Protein AF-A0A8H8IK92-F1 (afdb_monomer_lite)

pLDDT: mean 85.91, std 13.25, range [35.0, 97.19]

Radius of gyration: 20.53 Å; chains: 1; bounding box: 44×49×80 Å

Sequence (272 aa):
MSGAQGHADQGGIDDSILVVATGARLCQYLGSSGLGFRALVDFAGQSKENIILVLGCRTPTNPTVSNTFNNIPRIKKLDIVSLDLVNLDSSRAFASHILQSYSKQISVLLLCGGSTLHKGAAQTYRPSPSTIEGILASTPWKPKEAYALSKLVQMHVFQITVDRFAKVTGTKKQPVVVGVCPGFVPQTGLIREYSWWIRFLMNYIMPMMPFTTSLETAGETIMRAMQDQNLTSGGYITPRGSDSLASECMGLTLRSEWRDWLVSKGVWVEEE

Structure (mmCIF, N/CA/C/O backbone):
data_AF-A0A8H8IK92-F1
#
_entry.id   AF-A0A8H8IK92-F1
#
loop_
_atom_site.group_PDB
_atom_site.id
_atom_site.type_symbol
_atom_site.label_atom_id
_atom_site.label_alt_id
_atom_site.label_comp_id
_atom_site.label_asym_id
_atom_site.label_entity_id
_atom_site.label_seq_id
_atom_site.pdbx_PDB_ins_code
_atom_site.Cartn_x
_atom_site.Cartn_y
_atom_site.Cartn_z
_atom_site.occupancy
_atom_site.B_iso_or_equiv
_atom_site.auth_seq_id
_atom_site.auth_comp_id
_atom_site.auth_asym_id
_atom_site.auth_atom_id
_atom_site.pdbx_PDB_model_num
ATOM 1 N N . MET A 1 1 ? -13.954 -2.170 58.340 1.00 44.84 1 MET A N 1
ATOM 2 C CA . MET A 1 1 ? -12.940 -2.081 57.268 1.00 44.84 1 MET A CA 1
ATOM 3 C C . MET A 1 1 ? -13.574 -2.610 55.991 1.00 44.84 1 MET A C 1
ATOM 5 O O . MET A 1 1 ? -13.614 -3.813 55.792 1.00 44.84 1 MET A O 1
ATOM 9 N N . SER A 1 2 ? -14.191 -1.721 55.211 1.00 41.16 2 SER A N 1
ATOM 10 C CA . SER A 1 2 ? -14.890 -2.054 53.964 1.00 41.16 2 SER A CA 1
ATOM 11 C C . SER A 1 2 ? -13.967 -1.700 52.805 1.00 41.16 2 SER A C 1
ATOM 13 O O . SER A 1 2 ? -13.726 -0.521 52.554 1.00 41.16 2 SER A O 1
ATOM 15 N N . GLY A 1 3 ? -13.393 -2.715 52.162 1.00 42.19 3 GLY A N 1
ATOM 16 C CA . GLY A 1 3 ? -12.543 -2.551 50.989 1.00 42.19 3 GLY A CA 1
ATOM 17 C C . GLY A 1 3 ? -13.401 -2.344 49.749 1.00 42.19 3 GLY A C 1
ATOM 18 O O . GLY A 1 3 ? -13.960 -3.297 49.218 1.00 42.19 3 GLY A O 1
ATOM 19 N N . ALA A 1 4 ? -13.508 -1.099 49.292 1.00 45.47 4 ALA A N 1
ATOM 20 C CA . ALA A 1 4 ? -14.045 -0.788 47.976 1.00 45.47 4 ALA A CA 1
ATOM 21 C C . ALA A 1 4 ? -12.988 -1.148 46.920 1.00 45.47 4 ALA A C 1
ATOM 23 O O . ALA A 1 4 ? -12.051 -0.389 46.677 1.00 45.47 4 ALA A O 1
ATOM 24 N N . GLN A 1 5 ? -13.114 -2.328 46.312 1.00 47.59 5 GLN A N 1
ATOM 25 C CA . GLN A 1 5 ? -12.427 -2.643 45.062 1.00 47.59 5 GLN A CA 1
ATOM 26 C C . GLN A 1 5 ? -13.112 -1.861 43.942 1.00 47.59 5 GLN A C 1
ATOM 28 O O . GLN A 1 5 ? -14.188 -2.225 43.472 1.00 47.59 5 GLN A O 1
ATOM 33 N N . GLY A 1 6 ? -12.493 -0.750 43.545 1.00 44.47 6 GLY A N 1
ATOM 34 C CA . GLY A 1 6 ? -12.849 -0.046 42.323 1.00 44.47 6 GLY A CA 1
ATOM 35 C C . GLY A 1 6 ? -12.563 -0.949 41.130 1.00 44.47 6 GLY A C 1
ATOM 36 O O . GLY A 1 6 ? -11.404 -1.224 40.820 1.00 44.47 6 GLY A O 1
ATOM 37 N N . HIS A 1 7 ? -13.621 -1.420 40.474 1.00 44.53 7 HIS A N 1
ATOM 38 C CA . HIS A 1 7 ? -13.525 -1.970 39.131 1.00 44.53 7 HIS A CA 1
ATOM 39 C C . HIS A 1 7 ? -12.984 -0.867 38.219 1.00 44.53 7 HIS A C 1
ATOM 41 O O . HIS A 1 7 ? -13.676 0.108 37.932 1.00 44.53 7 HIS A O 1
ATOM 47 N N . ALA A 1 8 ? -11.719 -0.999 37.818 1.00 48.69 8 ALA A N 1
ATOM 48 C CA . ALA A 1 8 ? -11.141 -0.170 36.779 1.00 48.69 8 ALA A CA 1
ATOM 49 C C . ALA A 1 8 ? -11.957 -0.374 35.498 1.00 48.69 8 ALA A C 1
ATOM 51 O O . ALA A 1 8 ? -12.147 -1.502 35.042 1.00 48.69 8 ALA A O 1
ATOM 52 N N . ASP A 1 9 ? -12.459 0.736 34.978 1.00 45.34 9 ASP A N 1
ATOM 53 C CA . ASP A 1 9 ? -13.268 0.857 33.777 1.00 45.34 9 ASP A CA 1
ATOM 54 C C . ASP A 1 9 ? -12.532 0.255 32.562 1.00 45.34 9 ASP A C 1
ATOM 56 O O . ASP A 1 9 ? -11.690 0.892 31.929 1.00 45.34 9 ASP A O 1
ATOM 60 N N . GLN A 1 10 ? -12.803 -1.020 32.263 1.00 52.25 10 GLN A N 1
ATOM 61 C CA . GLN A 1 10 ? -12.324 -1.700 31.052 1.00 52.25 10 GLN A CA 1
ATOM 62 C C . GLN A 1 10 ? -13.117 -1.277 29.799 1.00 52.25 10 GLN A C 1
ATOM 64 O O . GLN A 1 10 ? -12.782 -1.704 28.695 1.00 52.25 10 GLN A O 1
ATOM 69 N N . GLY A 1 11 ? -14.108 -0.382 29.930 1.00 49.44 11 GLY A N 1
ATOM 70 C CA . GLY A 1 11 ? -14.996 0.056 28.848 1.00 49.44 11 GLY A CA 1
ATOM 71 C C . GLY A 1 11 ? -14.340 0.889 27.739 1.00 49.44 11 GLY A C 1
ATOM 72 O O . GLY A 1 11 ? -14.998 1.239 26.767 1.00 49.44 11 GLY A O 1
ATOM 73 N N . GLY A 1 12 ? -13.045 1.214 27.831 1.00 58.59 12 GLY A N 1
ATOM 74 C CA . GLY A 1 12 ? -12.379 2.093 26.860 1.00 58.59 12 GLY A CA 1
ATOM 75 C C . GLY A 1 12 ? -11.816 1.413 25.603 1.00 58.59 12 GLY A C 1
ATOM 76 O O . GLY A 1 12 ? -11.685 2.065 24.563 1.00 58.59 12 GLY A O 1
ATOM 77 N N . ILE A 1 13 ? -11.444 0.128 25.675 1.00 66.06 13 ILE A N 1
ATOM 78 C CA . ILE A 1 13 ? -10.747 -0.563 24.571 1.00 66.06 13 ILE A CA 1
ATOM 79 C C . ILE A 1 13 ? -11.734 -1.260 23.629 1.00 66.06 13 ILE A C 1
ATOM 81 O O . ILE A 1 13 ? -11.471 -1.324 22.424 1.00 66.06 13 ILE A O 1
ATOM 85 N N . ASP A 1 14 ? -12.888 -1.712 24.120 1.00 73.50 14 ASP A N 1
ATOM 86 C CA . ASP A 1 14 ? -13.835 -2.528 23.346 1.00 73.50 14 ASP A CA 1
ATOM 87 C C . ASP A 1 14 ? -14.498 -1.796 22.169 1.00 73.50 14 ASP A C 1
ATOM 89 O O . ASP A 1 14 ? -14.744 -2.428 21.141 1.00 73.50 14 ASP A O 1
ATOM 93 N N . ASP A 1 15 ? -14.566 -0.465 22.199 1.00 84.88 15 ASP A N 1
ATOM 94 C CA . ASP A 1 15 ? -15.071 0.346 21.076 1.00 84.88 15 ASP A CA 1
ATOM 95 C C . ASP A 1 15 ? -13.979 0.803 20.089 1.00 84.88 15 ASP A C 1
ATOM 97 O O . ASP A 1 15 ? -14.238 1.560 19.156 1.00 84.88 15 ASP A O 1
ATOM 101 N N . SER A 1 16 ? -12.726 0.376 20.284 1.00 89.19 16 SER A N 1
ATOM 102 C CA . SER A 1 16 ? -11.626 0.770 19.393 1.00 89.19 16 SER A CA 1
ATOM 103 C C . SER A 1 16 ? -11.591 -0.044 18.097 1.00 89.19 16 SER A C 1
ATOM 105 O O . SER A 1 16 ? -11.711 -1.274 18.142 1.00 89.19 16 SER A O 1
ATOM 107 N N . ILE A 1 17 ? -11.312 0.607 16.967 1.00 93.19 17 ILE A N 1
ATOM 108 C CA . ILE A 1 17 ? -10.998 -0.070 15.703 1.00 93.19 17 ILE A CA 1
ATOM 109 C C . ILE A 1 17 ? -9.537 -0.502 15.639 1.00 93.19 17 ILE A C 1
ATOM 111 O O . ILE A 1 17 ? -8.647 0.165 16.175 1.00 93.19 17 ILE A O 1
ATOM 115 N N . LEU A 1 18 ? -9.289 -1.620 14.957 1.00 92.75 18 LEU A N 1
ATOM 116 C CA . LEU A 1 18 ? -7.942 -2.124 14.708 1.00 92.75 18 LEU A CA 1
ATOM 117 C C . LEU A 1 18 ? -7.467 -1.663 13.329 1.00 92.75 18 LEU A C 1
ATOM 119 O O . LEU A 1 18 ? -8.013 -2.076 12.301 1.00 92.75 18 LEU A O 1
ATOM 123 N N . VAL A 1 19 ? -6.430 -0.831 13.317 1.00 91.62 19 VAL A N 1
ATOM 124 C CA . VAL A 1 19 ? -5.782 -0.336 12.101 1.00 91.62 19 VAL A CA 1
ATOM 125 C C . VAL A 1 19 ? -4.399 -0.953 12.004 1.00 91.62 19 VAL A C 1
ATOM 127 O O . VAL A 1 19 ? -3.552 -0.742 12.870 1.00 91.62 19 VAL A O 1
ATOM 130 N N . VAL A 1 20 ? -4.162 -1.695 10.929 1.00 91.44 20 VAL A N 1
ATOM 131 C CA . VAL A 1 20 ? -2.865 -2.303 10.635 1.00 91.44 20 VAL A CA 1
ATOM 132 C C . VAL A 1 20 ? -2.284 -1.617 9.412 1.00 91.44 20 VAL A C 1
ATOM 134 O O . VAL A 1 20 ? -2.926 -1.542 8.366 1.00 91.44 20 VAL A O 1
ATOM 137 N N . ALA A 1 21 ? -1.058 -1.122 9.516 1.00 89.19 21 ALA A N 1
ATOM 138 C CA . ALA A 1 21 ? -0.371 -0.507 8.391 1.00 89.19 21 ALA A CA 1
ATOM 139 C C . ALA A 1 21 ? 1.013 -1.109 8.191 1.00 89.19 21 ALA A C 1
ATOM 141 O O . ALA A 1 21 ? 1.770 -1.309 9.141 1.00 89.19 21 ALA A O 1
ATOM 142 N N . THR A 1 22 ? 1.361 -1.368 6.933 1.00 85.50 22 THR A N 1
ATOM 143 C CA . THR A 1 22 ? 2.666 -1.911 6.559 1.00 85.50 22 THR A CA 1
ATOM 144 C C . THR A 1 22 ? 3.322 -1.064 5.478 1.00 85.50 22 THR A C 1
ATOM 146 O O . THR A 1 22 ? 2.673 -0.436 4.633 1.00 85.50 22 THR A O 1
ATOM 149 N N . GLY A 1 23 ? 4.651 -1.053 5.488 1.00 68.81 23 GLY A N 1
ATOM 150 C CA . GLY A 1 23 ? 5.430 -0.506 4.391 1.00 68.81 23 GLY A CA 1
ATOM 151 C C . GLY A 1 23 ? 6.919 -0.678 4.630 1.00 68.81 23 GLY A C 1
ATOM 152 O O . GLY A 1 23 ? 7.428 -0.333 5.695 1.00 68.81 23 GLY A O 1
ATOM 153 N N . ALA A 1 24 ? 7.645 -1.126 3.601 1.00 52.53 24 ALA A N 1
ATOM 154 C CA . ALA A 1 24 ? 9.101 -1.322 3.651 1.00 52.53 24 ALA A CA 1
ATOM 155 C C . ALA A 1 24 ? 9.864 -0.061 4.102 1.00 52.53 24 ALA A C 1
ATOM 157 O O . ALA A 1 24 ? 10.981 -0.143 4.607 1.00 52.53 24 ALA A O 1
ATOM 158 N N . ARG A 1 25 ? 9.252 1.116 3.928 1.00 58.41 25 ARG A N 1
ATOM 159 C CA . ARG A 1 25 ? 9.808 2.416 4.311 1.00 58.41 25 ARG A CA 1
ATOM 160 C C . ARG A 1 25 ? 8.946 3.177 5.321 1.00 58.41 25 ARG A C 1
ATOM 162 O O . ARG A 1 25 ? 9.229 4.345 5.557 1.00 58.41 25 ARG A O 1
ATOM 169 N N . LEU A 1 26 ? 7.938 2.532 5.924 1.00 52.16 26 LEU A N 1
ATOM 170 C CA . LEU A 1 26 ? 7.039 3.192 6.874 1.00 52.16 26 LEU A CA 1
ATOM 171 C C . LEU A 1 26 ? 7.790 3.667 8.126 1.00 52.16 26 LEU A C 1
ATOM 173 O O . LEU A 1 26 ? 7.469 4.748 8.585 1.00 52.16 26 LEU A O 1
ATOM 177 N N . CYS A 1 27 ? 8.817 2.941 8.608 1.00 45.16 27 CYS A N 1
ATOM 178 C CA . CYS A 1 27 ? 9.677 3.409 9.718 1.00 45.16 27 CYS A CA 1
ATOM 179 C C . CYS A 1 27 ? 11.160 3.613 9.383 1.00 45.16 27 CYS A C 1
ATOM 181 O O . CYS A 1 27 ? 11.824 4.401 10.056 1.00 45.16 27 CYS A O 1
ATOM 183 N N . GLN A 1 28 ? 11.703 2.938 8.360 1.00 40.25 28 GLN A N 1
ATOM 184 C CA . GLN A 1 28 ? 13.153 2.966 8.090 1.00 40.25 28 GLN A CA 1
ATOM 185 C C . GLN A 1 28 ? 13.656 4.312 7.550 1.00 40.25 28 GLN A C 1
ATOM 187 O O . GLN A 1 28 ? 14.839 4.614 7.657 1.00 40.25 28 GLN A O 1
ATOM 192 N N . TYR A 1 29 ? 12.766 5.133 6.986 1.00 43.41 29 TYR A N 1
ATOM 193 C CA . TYR A 1 29 ? 13.115 6.444 6.434 1.00 43.41 29 TYR A CA 1
ATOM 194 C C . TYR A 1 29 ? 12.111 7.527 6.827 1.00 43.41 29 TYR A C 1
ATOM 196 O O . TYR A 1 29 ? 11.825 8.436 6.049 1.00 43.41 29 TYR A O 1
ATOM 204 N N . LEU A 1 30 ? 11.606 7.445 8.058 1.00 41.41 30 LEU A N 1
ATOM 205 C CA . LEU A 1 30 ? 10.929 8.558 8.709 1.00 41.41 30 LEU A CA 1
ATOM 206 C C . LEU A 1 30 ? 11.944 9.611 9.146 1.00 41.41 30 LEU A C 1
ATOM 208 O O . LEU A 1 30 ? 12.272 9.739 10.319 1.00 41.41 30 LEU A O 1
ATOM 212 N N . GLY A 1 31 ? 12.374 10.435 8.205 1.00 35.00 31 GLY A N 1
ATOM 213 C CA . GLY A 1 31 ? 12.138 11.846 8.470 1.00 35.00 31 GLY A CA 1
ATOM 214 C C . GLY A 1 31 ? 10.697 12.087 8.055 1.00 35.00 31 GLY A C 1
ATOM 215 O O . GLY A 1 31 ? 10.486 12.121 6.858 1.00 35.00 31 GLY A O 1
ATOM 216 N N . SER A 1 32 ? 9.726 12.075 8.977 1.00 48.56 32 SER A N 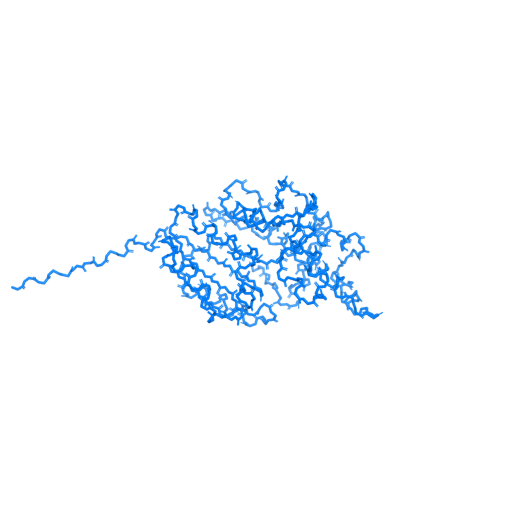1
ATOM 217 C CA . SER A 1 32 ? 8.394 12.731 8.897 1.00 48.56 32 SER A CA 1
ATOM 218 C C . SER A 1 32 ? 7.578 12.806 7.568 1.00 48.56 32 SER A C 1
ATOM 220 O O . SER A 1 32 ? 6.590 13.529 7.528 1.00 48.56 32 SER A O 1
ATOM 222 N N . SER A 1 33 ? 7.911 12.094 6.481 1.00 55.00 33 SER A N 1
ATOM 223 C CA . SER A 1 33 ? 7.557 12.500 5.097 1.00 55.00 33 SER A CA 1
ATOM 224 C C . SER A 1 33 ? 7.076 11.368 4.174 1.00 55.00 33 SER A C 1
ATOM 226 O O . SER A 1 33 ? 6.956 11.544 2.961 1.00 55.00 33 SER A O 1
ATOM 228 N N . GLY A 1 34 ? 6.791 10.180 4.716 1.00 78.19 34 GLY A N 1
ATOM 229 C CA . GLY A 1 34 ? 6.187 9.094 3.941 1.00 78.19 34 GLY A CA 1
ATOM 230 C C . GLY A 1 34 ? 4.680 9.295 3.768 1.00 78.19 34 GLY A C 1
ATOM 231 O O . GLY A 1 34 ? 3.993 9.607 4.735 1.00 78.19 34 GLY A O 1
ATOM 232 N N . LEU A 1 35 ? 4.147 9.045 2.568 1.00 86.31 35 LEU A N 1
ATOM 233 C CA . LEU A 1 35 ? 2.713 9.202 2.279 1.00 86.31 35 LEU A CA 1
ATOM 234 C C . LEU A 1 35 ? 1.810 8.371 3.196 1.00 86.31 35 LEU A C 1
ATOM 236 O O . LEU A 1 35 ? 0.821 8.882 3.705 1.00 86.31 35 LEU A O 1
ATOM 240 N N . GLY A 1 36 ? 2.192 7.118 3.462 1.00 87.50 36 GLY A N 1
ATOM 241 C CA . GLY A 1 36 ? 1.469 6.260 4.401 1.00 87.50 36 GLY A CA 1
ATOM 242 C C . GLY A 1 36 ? 1.483 6.792 5.832 1.00 87.50 36 GLY A C 1
ATOM 243 O O . GLY A 1 36 ? 0.460 6.781 6.501 1.00 87.50 36 GLY A O 1
ATOM 244 N N . PHE A 1 37 ? 2.626 7.314 6.288 1.00 88.06 37 PHE A N 1
ATOM 245 C CA . PHE A 1 37 ? 2.740 7.911 7.619 1.00 88.06 37 PHE A CA 1
ATOM 246 C C . PHE A 1 37 ? 1.869 9.163 7.739 1.00 88.06 37 PHE A C 1
ATOM 248 O O . PHE A 1 37 ? 1.099 9.275 8.687 1.00 88.06 37 PHE A O 1
ATOM 255 N N . ARG A 1 38 ? 1.938 10.066 6.751 1.00 90.56 38 ARG A N 1
ATOM 256 C CA . ARG A 1 38 ? 1.108 11.275 6.724 1.00 90.56 38 ARG A CA 1
ATOM 257 C C . ARG A 1 38 ? -0.381 10.929 6.747 1.00 90.56 38 ARG A C 1
ATOM 259 O O . ARG A 1 38 ? -1.101 11.449 7.590 1.00 90.56 38 ARG A O 1
ATOM 266 N N . ALA A 1 39 ? -0.807 10.002 5.889 1.00 93.06 39 ALA A N 1
ATOM 267 C CA . ALA A 1 39 ? -2.190 9.542 5.836 1.00 93.06 39 ALA A CA 1
ATOM 268 C C . ALA A 1 39 ? -2.667 8.941 7.166 1.00 93.06 39 ALA A C 1
ATOM 270 O O . ALA A 1 39 ? -3.787 9.209 7.580 1.00 93.06 39 ALA A O 1
ATOM 271 N N . LEU A 1 40 ? -1.823 8.165 7.857 1.00 94.00 40 LEU A N 1
ATOM 272 C CA . LEU A 1 40 ? -2.156 7.587 9.164 1.00 94.00 40 LEU A CA 1
ATOM 273 C C . LEU A 1 40 ? -2.273 8.641 10.264 1.00 94.00 40 LEU A C 1
ATOM 275 O O . LEU A 1 40 ? -3.159 8.528 11.106 1.00 94.00 40 LEU A O 1
ATOM 279 N N . VAL A 1 41 ? -1.397 9.648 10.271 1.00 94.25 41 VAL A N 1
ATOM 280 C CA . VAL A 1 41 ? -1.480 10.769 11.219 1.00 94.25 41 VAL A CA 1
ATOM 281 C C . VAL A 1 41 ? -2.775 11.546 11.000 1.00 94.25 41 VAL A C 1
ATOM 283 O O . VAL A 1 41 ? -3.511 11.773 11.959 1.00 94.25 41 VAL A O 1
ATOM 286 N N . ASP A 1 42 ? -3.087 11.889 9.749 1.00 94.38 42 ASP A N 1
ATOM 287 C CA . ASP A 1 42 ? -4.313 12.612 9.405 1.00 94.38 42 ASP A CA 1
ATOM 288 C C . ASP A 1 42 ? -5.561 11.765 9.723 1.00 94.38 42 ASP A C 1
ATOM 290 O O . ASP A 1 42 ? -6.494 12.255 10.359 1.00 94.38 42 ASP A O 1
ATOM 294 N N . PHE A 1 43 ? -5.544 10.469 9.390 1.00 95.56 43 PHE A N 1
ATOM 295 C CA . PHE A 1 43 ? -6.610 9.520 9.726 1.00 95.56 43 PHE A CA 1
ATOM 296 C C . PHE A 1 43 ? -6.840 9.437 11.236 1.00 95.56 43 PHE A C 1
ATOM 298 O O . PHE A 1 43 ? -7.971 9.582 11.696 1.00 95.56 43 PHE A O 1
ATOM 305 N N . ALA A 1 44 ? -5.779 9.231 12.017 1.00 95.62 44 ALA A N 1
ATOM 306 C CA . ALA A 1 44 ? -5.888 9.088 13.463 1.00 95.62 44 ALA A CA 1
ATOM 307 C C . ALA A 1 44 ? -6.316 10.392 14.147 1.00 95.62 44 ALA A C 1
ATOM 309 O O . ALA A 1 44 ? -7.079 10.353 15.112 1.00 95.62 44 ALA A O 1
ATOM 310 N N . GLY A 1 45 ? -5.864 11.541 13.635 1.00 95.69 45 GLY A N 1
ATOM 311 C CA . GLY A 1 45 ? -6.257 12.860 14.127 1.00 95.69 45 GLY A CA 1
ATOM 312 C C . GLY A 1 45 ? -7.716 13.218 13.828 1.00 95.69 45 GLY A C 1
ATOM 313 O O . GLY A 1 45 ? -8.343 13.909 14.628 1.00 95.69 45 GLY A O 1
ATOM 314 N N . GLN A 1 46 ? -8.269 12.738 12.710 1.00 95.44 46 GLN A N 1
ATOM 315 C CA . GLN A 1 46 ? -9.648 13.023 12.287 1.00 95.44 46 GLN A CA 1
ATOM 316 C C . GLN A 1 46 ? -10.655 11.926 12.666 1.00 95.44 46 GLN A C 1
ATOM 318 O O . GLN A 1 46 ? -11.865 12.130 12.541 1.00 95.44 46 GLN A O 1
ATOM 323 N N . SER A 1 47 ? -10.184 10.764 13.122 1.00 94.88 47 SER A N 1
ATOM 324 C CA . SER A 1 47 ? -11.054 9.654 13.505 1.00 94.88 47 SER A CA 1
ATOM 325 C C . SER A 1 47 ? -11.975 10.028 14.668 1.00 94.88 47 SER A C 1
ATOM 327 O O . SER A 1 47 ? -11.561 10.608 15.677 1.00 94.88 47 SER A O 1
ATOM 329 N N . LYS A 1 48 ? -13.247 9.642 14.540 1.00 93.81 48 LYS A N 1
ATOM 330 C CA . LYS A 1 48 ? -14.238 9.727 15.624 1.00 93.81 48 LYS A CA 1
ATOM 331 C C . LYS A 1 48 ? -14.123 8.552 16.596 1.00 93.81 48 LYS A C 1
ATOM 333 O O . LYS A 1 48 ? -14.571 8.659 17.735 1.00 93.81 48 LYS A O 1
ATOM 338 N N . GLU A 1 49 ? -13.511 7.462 16.150 1.00 94.62 49 GLU A N 1
ATOM 339 C CA . GLU A 1 49 ? -13.362 6.213 16.885 1.00 94.62 49 GLU A CA 1
ATOM 340 C C . GLU A 1 49 ? -12.010 6.164 17.597 1.00 94.62 49 GLU A C 1
ATOM 342 O O . GLU A 1 49 ? -11.024 6.776 17.167 1.00 94.62 49 GLU A O 1
ATOM 347 N N . ASN A 1 50 ? -11.962 5.420 18.698 1.00 96.44 50 ASN A N 1
ATOM 348 C CA . ASN A 1 50 ? -10.704 5.073 19.342 1.00 96.44 50 ASN A CA 1
ATOM 349 C C . ASN A 1 50 ? -9.933 4.083 18.454 1.00 96.44 50 ASN A C 1
ATOM 351 O O . ASN A 1 50 ? -10.533 3.258 17.769 1.00 96.44 50 ASN A O 1
ATOM 355 N N . ILE A 1 51 ? -8.604 4.163 18.450 1.00 96.44 51 ILE A N 1
ATOM 356 C CA . ILE A 1 51 ? -7.759 3.391 17.533 1.00 96.44 51 ILE A CA 1
ATOM 357 C C . ILE A 1 51 ? -6.764 2.543 18.319 1.00 96.44 51 ILE A C 1
ATOM 359 O O . ILE A 1 51 ? -6.040 3.038 19.187 1.00 96.44 51 ILE A O 1
ATOM 363 N N . ILE A 1 52 ? -6.689 1.271 17.944 1.00 97.19 52 ILE A N 1
ATOM 364 C CA . ILE A 1 52 ? -5.533 0.408 18.163 1.00 97.19 52 ILE A CA 1
ATOM 365 C C . ILE A 1 52 ? -4.733 0.428 16.861 1.00 97.19 52 ILE A C 1
ATOM 367 O O . ILE A 1 52 ? -5.199 -0.075 15.837 1.00 97.19 52 ILE A O 1
ATOM 371 N N . LEU A 1 53 ? -3.554 1.044 16.886 1.00 96.56 53 LEU A N 1
ATOM 372 C CA . LEU A 1 53 ? -2.701 1.200 15.712 1.00 96.56 53 LEU A CA 1
ATOM 373 C C . LEU A 1 53 ? -1.537 0.214 15.780 1.00 96.56 53 LEU A C 1
ATOM 375 O O . LEU A 1 53 ? -0.734 0.271 16.710 1.00 96.56 53 LEU A O 1
ATOM 379 N N . VAL A 1 54 ? -1.420 -0.650 14.771 1.00 96.25 54 VAL A N 1
ATOM 380 C CA . VAL A 1 54 ? -0.283 -1.564 14.623 1.00 96.25 54 VAL A CA 1
ATOM 381 C C . VAL A 1 54 ? 0.508 -1.229 13.368 1.00 96.25 54 VAL A C 1
ATOM 383 O O . VAL A 1 54 ? -0.014 -1.262 12.252 1.00 96.25 54 VAL A O 1
ATOM 386 N N . LEU A 1 55 ? 1.785 -0.907 13.549 1.00 94.25 55 LEU A N 1
ATOM 387 C CA . LEU A 1 55 ? 2.690 -0.494 12.482 1.00 94.25 55 LEU A CA 1
ATOM 388 C C . LEU A 1 55 ? 3.742 -1.574 12.241 1.00 94.25 55 LEU A C 1
ATOM 390 O O . LEU A 1 55 ? 4.574 -1.843 13.102 1.00 94.25 55 LEU A O 1
ATOM 394 N N . GLY A 1 56 ? 3.729 -2.167 11.050 1.00 92.44 56 GLY A N 1
ATOM 395 C CA . GLY A 1 56 ? 4.764 -3.091 10.600 1.00 92.44 56 GLY A CA 1
ATOM 396 C C . GLY A 1 56 ? 5.890 -2.353 9.884 1.00 92.44 56 GLY A C 1
ATOM 397 O O . GLY A 1 56 ? 5.675 -1.780 8.807 1.00 92.44 56 GLY A O 1
ATOM 398 N N . CYS A 1 57 ? 7.104 -2.388 10.437 1.00 88.50 57 CYS A N 1
ATOM 399 C CA . CYS A 1 57 ? 8.263 -1.768 9.802 1.00 88.50 57 CYS A CA 1
ATOM 400 C C . CYS A 1 57 ? 9.622 -2.333 10.231 1.00 88.50 57 CYS A C 1
ATOM 402 O O . CYS A 1 57 ? 9.781 -2.860 11.319 1.00 88.50 57 CYS A O 1
ATOM 404 N N . ARG A 1 58 ? 10.653 -2.162 9.394 1.00 86.69 58 ARG A N 1
ATOM 405 C CA . ARG A 1 58 ? 11.998 -2.734 9.621 1.00 86.69 58 ARG A CA 1
ATOM 406 C C . ARG A 1 58 ? 12.766 -2.180 10.828 1.00 86.69 58 ARG A C 1
ATOM 408 O O . ARG A 1 58 ? 13.711 -2.808 11.289 1.00 86.69 58 ARG A O 1
ATOM 415 N N . THR A 1 59 ? 12.412 -0.987 11.305 1.00 85.75 59 THR A N 1
ATOM 416 C CA . THR A 1 59 ? 13.088 -0.325 12.434 1.00 85.75 59 THR A CA 1
ATOM 417 C C . THR A 1 59 ? 12.035 0.149 13.431 1.00 85.75 59 THR A C 1
ATOM 419 O O . THR A 1 59 ? 11.633 1.313 13.381 1.00 85.75 59 THR A O 1
ATOM 422 N N . PRO A 1 60 ? 11.548 -0.749 14.306 1.00 88.62 60 PRO A N 1
ATOM 423 C CA . PRO A 1 60 ? 10.464 -0.436 15.236 1.00 88.62 60 PRO A CA 1
ATOM 424 C C . PRO A 1 60 ? 10.876 0.546 16.343 1.00 88.62 60 PRO A C 1
ATOM 426 O O . PRO A 1 60 ? 10.027 1.142 16.992 1.00 88.62 60 PRO A O 1
ATOM 429 N N . THR A 1 61 ? 12.178 0.764 16.536 1.00 88.56 61 THR A N 1
ATOM 430 C CA . THR A 1 61 ? 12.746 1.625 17.583 1.00 88.56 61 THR A CA 1
ATOM 431 C C . THR A 1 61 ? 12.841 3.104 17.201 1.00 88.56 61 THR A C 1
ATOM 433 O O . THR A 1 61 ? 13.470 3.875 17.921 1.00 88.56 61 THR A O 1
ATOM 436 N N . ASN A 1 62 ? 12.256 3.533 16.077 1.00 83.75 62 ASN A N 1
ATOM 437 C CA . ASN A 1 62 ? 12.311 4.933 15.658 1.00 83.75 62 ASN A CA 1
ATOM 438 C C . ASN A 1 62 ? 11.430 5.818 16.575 1.00 83.75 62 ASN A C 1
ATOM 440 O O . ASN A 1 62 ? 10.200 5.734 16.485 1.00 83.75 62 ASN A O 1
ATOM 444 N N . PRO A 1 63 ? 12.016 6.710 17.403 1.00 87.69 63 PRO A N 1
ATOM 445 C CA . PRO A 1 63 ? 11.261 7.495 18.380 1.00 87.69 63 PRO A CA 1
ATOM 446 C C . PRO A 1 63 ? 10.347 8.540 17.734 1.00 87.69 63 PRO A C 1
ATOM 448 O O . PRO A 1 63 ? 9.394 8.993 18.357 1.00 87.69 63 PRO A O 1
ATOM 451 N N . THR A 1 64 ? 10.592 8.934 16.480 1.00 85.88 64 THR A N 1
ATOM 452 C CA . THR A 1 64 ? 9.721 9.884 15.776 1.00 85.88 64 THR A CA 1
ATOM 453 C C . THR A 1 64 ? 8.314 9.315 15.601 1.00 85.88 64 THR A C 1
ATOM 455 O O . THR A 1 64 ? 7.349 10.052 15.767 1.00 85.88 64 THR A O 1
ATOM 458 N N . VAL A 1 65 ? 8.183 8.009 15.333 1.00 87.62 65 VAL A N 1
ATOM 459 C CA . VAL A 1 65 ? 6.874 7.347 15.187 1.00 87.62 65 VAL A CA 1
ATOM 460 C C . VAL A 1 65 ? 6.086 7.432 16.480 1.00 87.62 65 VAL A C 1
ATOM 462 O O . VAL A 1 65 ? 4.960 7.928 16.490 1.00 87.62 65 VAL A O 1
ATOM 465 N N . SER A 1 66 ? 6.684 6.937 17.563 1.00 90.81 66 SER A N 1
ATOM 466 C CA . SER A 1 66 ? 6.029 6.865 18.862 1.00 90.81 66 SER A CA 1
ATOM 467 C C . SER A 1 66 ? 5.701 8.261 19.370 1.00 90.81 66 SER A C 1
ATOM 469 O O . SER A 1 66 ? 4.567 8.498 19.764 1.00 90.81 66 SER A O 1
ATOM 471 N N . ASN A 1 67 ? 6.624 9.220 19.260 1.00 92.94 67 ASN A N 1
ATOM 472 C CA . ASN A 1 67 ? 6.373 10.602 19.667 1.00 92.94 67 ASN A CA 1
ATOM 473 C C . ASN A 1 67 ? 5.216 11.240 18.888 1.00 92.94 67 ASN A C 1
ATOM 475 O O . ASN A 1 67 ? 4.405 11.943 19.481 1.00 92.94 67 ASN A O 1
ATOM 479 N N . THR A 1 68 ? 5.103 11.008 17.576 1.00 93.31 68 THR A N 1
ATOM 480 C CA . THR A 1 68 ? 3.984 11.558 16.798 1.00 93.31 68 THR A CA 1
ATOM 481 C C . THR A 1 68 ? 2.651 10.936 17.208 1.00 93.31 68 THR A C 1
ATOM 483 O O . THR A 1 68 ? 1.705 11.670 17.478 1.00 93.31 68 THR A O 1
ATOM 486 N N . PHE A 1 69 ? 2.561 9.607 17.278 1.00 94.06 69 PHE A N 1
ATOM 487 C CA . PHE A 1 69 ? 1.287 8.925 17.526 1.00 94.06 69 PHE A CA 1
ATOM 488 C C . PHE A 1 69 ? 0.852 8.945 18.998 1.00 94.06 69 PHE A C 1
ATOM 490 O O . PHE A 1 69 ? -0.346 9.016 19.262 1.00 94.06 69 PHE A O 1
ATOM 497 N N . ASN A 1 70 ? 1.782 8.982 19.957 1.00 94.62 70 ASN A N 1
ATOM 498 C CA . ASN A 1 70 ? 1.455 9.117 21.384 1.00 94.62 70 ASN A CA 1
ATOM 499 C C . ASN A 1 70 ? 0.786 10.460 21.714 1.00 94.62 70 ASN A C 1
ATOM 501 O O . ASN A 1 70 ? 0.068 10.562 22.704 1.00 94.62 70 ASN A O 1
ATOM 505 N N . ASN A 1 71 ? 0.988 11.481 20.877 1.00 95.50 71 ASN A N 1
ATOM 506 C CA . ASN A 1 71 ? 0.351 12.786 21.033 1.00 95.50 71 ASN A CA 1
ATOM 507 C C . ASN A 1 71 ? -1.070 12.845 20.443 1.00 95.50 71 ASN A C 1
ATOM 509 O O . ASN A 1 71 ? -1.711 13.891 20.527 1.00 95.50 71 ASN A O 1
ATOM 513 N N . ILE A 1 72 ? -1.576 11.759 19.844 1.00 96.25 72 ILE A N 1
ATOM 514 C CA . ILE A 1 72 ? -2.924 11.703 19.265 1.00 96.25 72 ILE A CA 1
ATOM 515 C C . ILE A 1 72 ? -3.881 11.047 20.279 1.00 96.25 72 ILE A C 1
ATOM 517 O O . ILE A 1 72 ? -3.836 9.828 20.447 1.00 96.25 72 ILE A O 1
ATOM 521 N N . PRO A 1 73 ? -4.815 11.793 20.913 1.00 96.00 73 PRO A N 1
ATOM 522 C CA . PRO A 1 73 ? -5.633 11.286 22.032 1.00 96.00 73 PRO A CA 1
ATOM 523 C C . PRO A 1 73 ? -6.533 10.078 21.710 1.00 96.00 73 PRO A C 1
ATOM 525 O O . PRO A 1 73 ? -7.018 9.376 22.608 1.00 96.00 73 PRO A O 1
ATOM 528 N N . ARG A 1 74 ? -6.812 9.867 20.418 1.00 95.38 74 ARG A N 1
ATOM 529 C CA . ARG A 1 74 ? -7.643 8.771 19.905 1.00 95.38 74 ARG A CA 1
ATOM 530 C C . ARG A 1 74 ? -6.895 7.448 19.813 1.00 95.38 74 ARG A C 1
ATOM 532 O O . ARG A 1 74 ? -7.544 6.406 19.814 1.00 95.38 74 ARG A O 1
ATOM 539 N N . ILE A 1 75 ? -5.565 7.463 19.775 1.00 96.62 75 ILE A N 1
ATOM 540 C CA . ILE A 1 75 ? -4.767 6.238 19.773 1.00 96.62 75 ILE A CA 1
ATOM 541 C C . ILE A 1 75 ? -4.706 5.713 21.206 1.00 96.62 75 ILE A C 1
ATOM 543 O O . ILE A 1 75 ? -4.069 6.302 22.074 1.00 96.62 75 ILE A O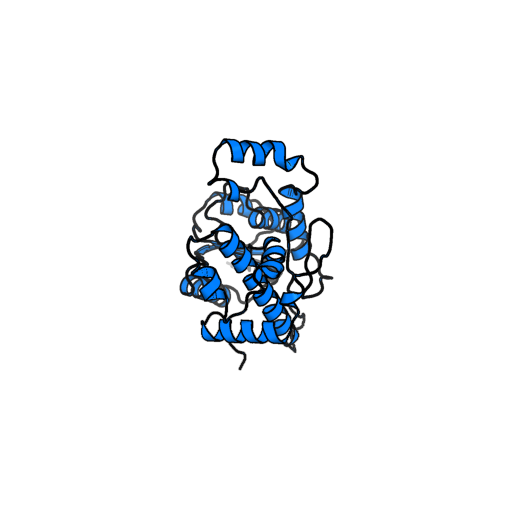 1
ATOM 547 N N . LYS A 1 76 ? -5.413 4.610 21.465 1.00 96.69 76 LYS A N 1
ATOM 548 C CA . LYS A 1 76 ? -5.463 3.953 22.782 1.00 96.69 76 LYS A CA 1
ATOM 549 C C . LYS A 1 76 ? -4.345 2.946 22.969 1.00 96.69 76 LYS A C 1
ATOM 551 O O . LYS A 1 76 ? -3.937 2.686 24.096 1.00 96.69 76 LYS A O 1
ATOM 556 N N . LYS A 1 77 ? -3.853 2.393 21.863 1.00 96.25 77 LYS A N 1
ATOM 557 C CA . LYS A 1 77 ? -2.716 1.484 21.839 1.00 96.25 77 LYS A CA 1
ATOM 558 C C . LYS A 1 77 ? -1.941 1.679 20.543 1.00 96.25 77 LYS A C 1
ATOM 560 O O . LYS A 1 77 ? -2.544 1.764 19.474 1.00 96.25 77 LYS A O 1
ATOM 565 N N . LEU A 1 78 ? -0.619 1.735 20.659 1.00 95.69 78 LEU A N 1
ATOM 566 C CA . LEU A 1 78 ? 0.314 1.792 19.543 1.00 95.69 78 LEU A CA 1
ATOM 567 C C . LEU A 1 78 ? 1.310 0.642 19.682 1.00 95.69 78 LEU A C 1
ATOM 569 O O . LEU A 1 78 ? 2.150 0.681 20.577 1.00 95.69 78 LEU A O 1
ATOM 573 N N . ASP A 1 79 ? 1.250 -0.327 18.771 1.00 95.69 79 ASP A N 1
ATOM 574 C CA . ASP A 1 79 ? 2.261 -1.380 18.660 1.00 95.69 79 ASP A CA 1
ATOM 575 C C . ASP A 1 79 ? 3.073 -1.168 17.381 1.00 95.69 79 ASP A C 1
ATOM 577 O O . ASP A 1 79 ? 2.534 -1.077 16.278 1.00 95.69 79 ASP A O 1
ATOM 581 N N . ILE A 1 80 ? 4.395 -1.091 17.520 1.00 94.25 80 ILE A N 1
ATOM 582 C CA . ILE A 1 80 ? 5.321 -0.975 16.392 1.00 94.25 80 ILE A CA 1
ATOM 583 C C . ILE A 1 80 ? 6.129 -2.265 16.338 1.00 94.25 80 ILE A C 1
ATOM 585 O O . ILE A 1 80 ? 6.924 -2.554 17.230 1.00 94.25 80 ILE A O 1
ATOM 589 N N . VAL A 1 81 ? 5.913 -3.055 15.292 1.00 94.62 81 VAL A N 1
ATOM 590 C CA . VAL A 1 81 ? 6.419 -4.424 15.183 1.00 94.62 81 VAL A CA 1
ATOM 591 C C . VAL A 1 81 ? 7.389 -4.512 14.015 1.00 94.62 81 VAL A C 1
ATOM 593 O O . VAL A 1 81 ? 7.174 -3.913 12.956 1.00 94.62 81 VAL A O 1
ATOM 596 N N . SER A 1 82 ? 8.468 -5.273 14.205 1.00 92.62 82 SER A N 1
ATOM 597 C CA . SER A 1 82 ? 9.430 -5.517 13.135 1.00 92.62 82 SER A CA 1
ATOM 598 C C . SER A 1 82 ? 8.757 -6.220 11.954 1.00 92.62 82 SER A C 1
ATOM 600 O O . SER A 1 82 ? 8.133 -7.266 12.122 1.00 92.62 82 SER A O 1
ATOM 602 N N . LEU A 1 83 ? 8.894 -5.648 10.760 1.00 91.44 83 LEU A N 1
ATOM 603 C CA . LEU A 1 83 ? 8.411 -6.232 9.512 1.00 91.44 83 LEU A CA 1
ATOM 604 C C . LEU A 1 83 ? 9.379 -5.915 8.377 1.00 91.44 83 LEU A C 1
ATOM 606 O O . LEU A 1 83 ? 9.548 -4.752 7.992 1.00 91.44 83 LEU A O 1
ATOM 610 N N . ASP A 1 84 ? 9.962 -6.958 7.799 1.00 89.56 84 ASP A N 1
ATOM 611 C CA . ASP A 1 84 ? 10.703 -6.895 6.550 1.00 89.56 84 ASP A CA 1
ATOM 612 C C . ASP A 1 84 ? 9.932 -7.602 5.434 1.00 89.56 84 ASP A C 1
ATOM 614 O O . ASP A 1 84 ? 9.891 -8.824 5.363 1.00 89.56 84 ASP A O 1
ATOM 618 N N . LEU A 1 85 ? 9.362 -6.818 4.517 1.00 86.62 85 LEU A N 1
ATOM 619 C CA . LEU A 1 85 ? 8.593 -7.329 3.377 1.00 86.62 85 LEU A CA 1
ATOM 620 C C . LEU A 1 85 ? 9.439 -8.104 2.350 1.00 86.62 85 LEU A C 1
ATOM 622 O O . LEU A 1 85 ? 8.878 -8.701 1.438 1.00 86.62 85 LEU A O 1
ATOM 626 N N . VAL A 1 86 ? 10.772 -8.082 2.464 1.00 86.38 86 VAL A N 1
ATOM 627 C CA . VAL A 1 86 ? 11.664 -8.922 1.642 1.00 86.38 86 VAL A CA 1
ATOM 628 C C . VAL A 1 86 ? 11.835 -10.319 2.257 1.00 86.38 86 VAL A C 1
ATOM 630 O O . VAL A 1 86 ? 12.223 -11.250 1.559 1.00 86.38 86 VAL A O 1
ATOM 633 N N . ASN A 1 87 ? 11.501 -10.492 3.539 1.00 89.50 87 ASN A N 1
ATOM 634 C CA . ASN A 1 87 ? 11.592 -11.757 4.256 1.00 89.50 87 ASN A CA 1
ATOM 635 C C . ASN A 1 87 ? 10.180 -12.308 4.548 1.00 89.50 87 ASN A C 1
ATOM 637 O O . ASN A 1 87 ? 9.422 -11.756 5.352 1.00 89.50 87 ASN A O 1
ATOM 641 N N . LEU A 1 88 ? 9.823 -13.423 3.904 1.00 88.94 88 LEU A N 1
ATOM 642 C CA . LEU A 1 88 ? 8.508 -14.051 4.074 1.00 88.94 88 LEU A CA 1
ATOM 643 C C . LEU A 1 88 ? 8.254 -14.514 5.514 1.00 88.94 88 LEU A C 1
ATOM 645 O O . LEU A 1 88 ? 7.135 -14.365 6.000 1.00 88.94 88 LEU A O 1
ATOM 649 N N . ASP A 1 89 ? 9.271 -14.996 6.226 1.00 92.69 89 ASP A N 1
ATOM 650 C CA . ASP A 1 89 ? 9.122 -15.412 7.623 1.00 92.69 89 ASP A CA 1
ATOM 651 C C . ASP A 1 89 ? 8.886 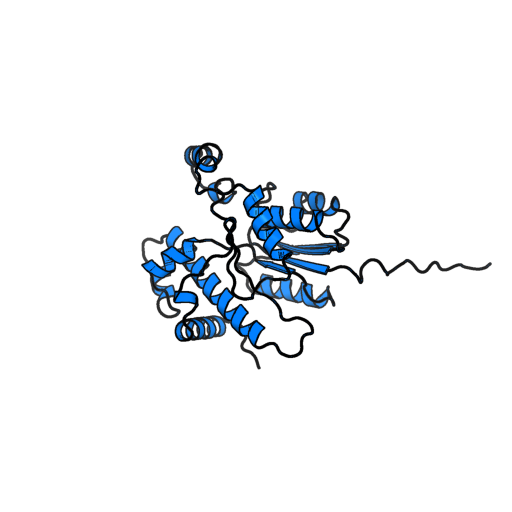-14.213 8.537 1.00 92.69 89 ASP A C 1
ATOM 653 O O . ASP A 1 89 ? 8.052 -14.285 9.437 1.00 92.69 89 ASP A O 1
ATOM 657 N N . SER A 1 90 ? 9.517 -13.068 8.252 1.00 93.38 90 SER A N 1
ATOM 658 C CA . SER A 1 90 ? 9.194 -11.812 8.942 1.00 93.38 90 SER A CA 1
ATOM 659 C C . SER A 1 90 ? 7.736 -11.402 8.715 1.00 93.38 90 SER A C 1
ATOM 661 O O . SER A 1 90 ? 7.064 -10.984 9.657 1.00 93.38 90 SER A O 1
ATOM 663 N N . SER A 1 91 ? 7.219 -11.573 7.495 1.00 91.19 91 SER A N 1
ATOM 664 C CA . SER A 1 91 ? 5.816 -11.277 7.172 1.00 91.19 91 SER A CA 1
ATOM 665 C C . SER A 1 91 ? 4.841 -12.229 7.880 1.00 91.19 91 SER A C 1
ATOM 667 O O . SER A 1 91 ? 3.837 -11.781 8.434 1.00 91.19 91 SER A O 1
ATOM 669 N N . ARG A 1 92 ? 5.155 -13.531 7.935 1.00 92.62 92 ARG A N 1
ATOM 670 C CA . ARG A 1 92 ? 4.371 -14.544 8.669 1.00 92.62 92 ARG A CA 1
ATOM 671 C C . ARG A 1 92 ? 4.401 -14.318 10.177 1.00 92.62 92 ARG A C 1
ATOM 673 O O . ARG A 1 92 ? 3.364 -14.433 10.826 1.00 92.62 92 ARG A O 1
ATOM 680 N N . ALA A 1 93 ? 5.560 -13.971 10.732 1.00 95.12 93 ALA A N 1
ATOM 681 C CA . ALA A 1 93 ? 5.710 -13.649 12.147 1.00 95.12 93 ALA A CA 1
ATOM 682 C C . ALA A 1 93 ? 4.899 -12.401 12.520 1.00 95.12 93 ALA A C 1
ATOM 684 O O . ALA A 1 93 ? 4.192 -12.413 13.524 1.00 95.12 93 ALA A O 1
ATOM 685 N N . PHE A 1 94 ? 4.924 -11.361 11.678 1.00 94.75 94 PHE A N 1
ATOM 686 C CA . PHE A 1 94 ? 4.080 -10.179 11.855 1.00 94.75 94 PHE A CA 1
ATOM 687 C C . PHE A 1 94 ? 2.590 -10.544 11.829 1.00 94.75 94 PHE A C 1
ATOM 689 O O . PHE A 1 94 ? 1.860 -10.174 12.743 1.00 94.75 94 PHE A O 1
ATOM 696 N N . ALA A 1 95 ? 2.136 -11.328 10.844 1.00 94.12 95 ALA A N 1
ATOM 697 C CA . ALA A 1 95 ? 0.746 -11.784 10.781 1.00 94.12 95 ALA A CA 1
ATOM 698 C C . ALA A 1 95 ? 0.344 -12.619 12.013 1.00 94.12 95 ALA A C 1
ATOM 700 O O . ALA A 1 95 ? -0.715 -12.392 12.595 1.00 94.12 95 ALA A O 1
ATOM 701 N N . SER A 1 96 ? 1.215 -13.530 12.455 1.00 95.25 96 SER A N 1
ATOM 702 C CA . SER A 1 96 ? 0.997 -14.355 13.652 1.00 95.25 96 SER A CA 1
ATOM 703 C C . SER A 1 96 ? 0.889 -13.499 14.910 1.00 95.25 96 SER A C 1
ATOM 705 O O . SER A 1 96 ? -0.002 -13.717 15.727 1.00 95.25 96 SER A O 1
ATOM 707 N N . HIS A 1 97 ? 1.740 -12.479 15.040 1.00 95.75 97 HIS A N 1
ATOM 708 C CA . HIS A 1 97 ? 1.663 -11.516 16.132 1.00 95.75 97 HIS A CA 1
ATOM 709 C C . HIS A 1 97 ? 0.320 -10.774 16.146 1.00 95.75 97 HIS A C 1
ATOM 711 O O . HIS A 1 97 ? -0.255 -10.615 17.223 1.00 95.75 97 HIS A O 1
ATOM 717 N N . ILE A 1 98 ? -0.208 -10.364 14.983 1.00 95.56 98 ILE A N 1
ATOM 718 C CA . ILE A 1 98 ? -1.532 -9.728 14.910 1.00 95.56 98 ILE A CA 1
ATOM 719 C C . ILE A 1 98 ? -2.619 -10.686 15.412 1.00 95.56 98 ILE A C 1
ATOM 721 O O . ILE A 1 98 ? -3.393 -10.316 16.289 1.00 95.56 98 ILE A O 1
ATOM 725 N N . LEU A 1 99 ? -2.642 -11.924 14.910 1.00 94.19 99 LEU A N 1
ATOM 726 C CA . LEU A 1 99 ? -3.656 -12.920 15.277 1.00 94.19 99 LEU A CA 1
ATOM 727 C C . LEU A 1 99 ? -3.607 -13.311 16.762 1.00 94.19 99 LEU A C 1
ATOM 729 O O . LEU A 1 99 ? -4.644 -13.558 17.367 1.00 94.19 99 LEU A O 1
ATOM 733 N N . GLN A 1 100 ? -2.412 -13.369 17.351 1.00 95.75 100 GLN A N 1
ATOM 734 C CA . GLN A 1 100 ? -2.229 -13.731 18.760 1.00 95.75 100 GLN A CA 1
ATOM 735 C C . GLN A 1 100 ? -2.514 -12.566 19.712 1.00 95.75 100 GLN A C 1
ATOM 737 O O . GLN A 1 100 ? -3.035 -12.778 20.804 1.00 95.75 100 GLN A O 1
ATOM 742 N N . SER A 1 101 ? -2.161 -11.339 19.322 1.00 96.06 101 SER A N 1
ATOM 743 C CA . SER A 1 101 ? -2.240 -10.171 20.211 1.00 96.06 101 SER A CA 1
ATOM 744 C C . SER A 1 101 ? -3.593 -9.467 20.160 1.00 96.06 101 SER A C 1
ATOM 746 O O . SER A 1 101 ? -3.909 -8.686 21.059 1.00 96.06 101 SER A O 1
ATOM 748 N N . TYR A 1 102 ? -4.378 -9.706 19.107 1.00 95.19 102 TYR A N 1
ATOM 749 C CA . TYR A 1 102 ? -5.626 -9.001 18.855 1.00 95.19 102 TYR A CA 1
ATOM 750 C C . TYR A 1 102 ? -6.744 -9.978 18.509 1.00 95.19 102 TYR A C 1
ATOM 752 O O . TYR A 1 102 ? -6.738 -10.614 17.462 1.00 95.19 102 TYR A O 1
ATOM 760 N N . SER A 1 103 ? -7.759 -10.032 19.368 1.00 89.75 103 SER A N 1
ATOM 761 C CA . SER A 1 103 ? -9.003 -10.766 19.108 1.00 89.75 103 SER A CA 1
ATOM 762 C C . SER A 1 103 ? -9.959 -10.014 18.172 1.00 89.75 103 SER A C 1
ATOM 764 O O . SER A 1 103 ? -10.937 -10.582 17.687 1.00 89.75 103 SER A O 1
ATOM 766 N N . LYS A 1 104 ? -9.699 -8.723 17.925 1.00 88.62 104 LYS A N 1
ATOM 767 C CA . LYS A 1 104 ? -10.528 -7.867 17.074 1.00 88.62 104 LYS A CA 1
ATOM 768 C C . LYS A 1 104 ? -10.253 -8.103 15.595 1.00 88.62 104 LYS A C 1
ATOM 770 O O . LYS A 1 104 ? -9.112 -8.278 15.178 1.00 88.62 104 LYS A O 1
ATOM 775 N N . GLN A 1 105 ? -11.307 -7.999 14.789 1.00 89.19 105 GLN A N 1
ATOM 776 C CA . GLN A 1 105 ? -11.168 -7.957 13.336 1.00 89.19 105 GLN A CA 1
ATOM 777 C C . GLN A 1 105 ? -10.456 -6.669 12.911 1.00 89.19 105 GLN A C 1
ATOM 779 O O . GLN A 1 105 ? -10.737 -5.589 13.435 1.00 89.19 105 GLN A O 1
ATOM 784 N N . ILE A 1 106 ? -9.553 -6.786 11.936 1.00 94.00 106 ILE A N 1
ATOM 785 C CA . ILE A 1 106 ? -8.889 -5.632 11.329 1.00 94.00 106 ILE A CA 1
ATOM 786 C C . ILE A 1 106 ? -9.950 -4.796 10.613 1.00 94.00 106 ILE A C 1
ATOM 788 O O . ILE A 1 106 ? -10.608 -5.275 9.693 1.00 94.00 106 ILE A O 1
ATOM 792 N N . SER A 1 107 ? -10.111 -3.546 11.037 1.00 94.81 107 SER A N 1
ATOM 793 C CA . SER A 1 107 ? -11.058 -2.607 10.433 1.00 94.81 107 SER A CA 1
ATOM 794 C C . SER A 1 107 ? -10.456 -1.932 9.203 1.00 94.81 107 SER A C 1
ATOM 796 O O . SER A 1 107 ? -11.153 -1.714 8.218 1.00 94.81 107 SER A O 1
ATOM 798 N N . VAL A 1 108 ? -9.152 -1.634 9.243 1.00 94.94 108 VAL A N 1
ATOM 799 C CA . VAL A 1 108 ? -8.410 -1.045 8.120 1.00 94.94 108 VAL A CA 1
ATOM 800 C C . VAL A 1 108 ? -7.041 -1.709 7.997 1.00 94.94 108 VAL A C 1
ATOM 802 O O . VAL A 1 108 ? -6.272 -1.729 8.958 1.00 94.94 108 VAL A O 1
ATOM 805 N N . LEU A 1 109 ? -6.720 -2.212 6.801 1.00 94.75 109 LEU A N 1
ATOM 806 C CA . LEU A 1 109 ? -5.384 -2.683 6.433 1.00 94.75 109 LEU A CA 1
ATOM 807 C C . LEU A 1 109 ? -4.794 -1.772 5.350 1.00 94.75 109 LEU A C 1
ATOM 809 O O . LEU A 1 109 ? -5.238 -1.789 4.204 1.00 94.75 109 LEU A O 1
ATOM 813 N N . LEU A 1 110 ? -3.766 -1.000 5.698 1.00 93.62 110 LEU A N 1
ATOM 814 C CA . LEU A 1 110 ? -3.073 -0.108 4.770 1.00 93.62 110 LEU A CA 1
ATOM 815 C C . LEU A 1 110 ? -1.761 -0.738 4.282 1.00 93.62 110 LEU A C 1
ATOM 817 O O . LEU A 1 110 ? -0.790 -0.848 5.034 1.00 93.62 110 LEU A O 1
ATOM 821 N N . LEU A 1 111 ? -1.703 -1.088 2.995 1.00 90.69 111 LEU A N 1
ATOM 822 C CA . LEU A 1 111 ? -0.496 -1.601 2.339 1.00 90.69 111 LEU A CA 1
ATOM 823 C C . LEU A 1 111 ? 0.159 -0.502 1.493 1.00 90.69 111 LEU A C 1
ATOM 825 O O . LEU A 1 111 ? -0.265 -0.202 0.374 1.00 90.69 111 LEU A O 1
ATOM 829 N N . CYS A 1 112 ? 1.218 0.116 2.015 1.00 81.62 112 CYS A N 1
ATOM 830 C CA . CYS A 1 112 ? 1.876 1.230 1.336 1.00 81.62 112 CYS A CA 1
ATOM 831 C C . CYS A 1 112 ? 2.827 0.734 0.238 1.00 81.62 112 CYS A C 1
ATOM 833 O O . CYS A 1 112 ? 3.931 0.264 0.522 1.00 81.62 112 CYS A O 1
ATOM 835 N N . GLY A 1 113 ? 2.432 0.888 -1.029 1.00 68.50 113 GLY A N 1
ATOM 836 C CA . GLY A 1 113 ? 3.301 0.524 -2.152 1.00 68.50 113 GLY A CA 1
ATOM 837 C C . GLY A 1 113 ? 2.825 0.871 -3.564 1.00 68.50 113 GLY A C 1
ATOM 838 O O . GLY A 1 113 ? 3.495 0.460 -4.499 1.00 68.50 113 GLY A O 1
ATOM 839 N N . GLY A 1 114 ? 1.722 1.594 -3.766 1.00 62.00 114 GLY A N 1
ATOM 840 C CA . GLY A 1 114 ? 1.174 1.842 -5.110 1.00 62.00 114 GLY A CA 1
ATOM 841 C C . GLY A 1 114 ? 1.988 2.818 -5.978 1.00 62.00 114 GLY A C 1
ATOM 842 O O . GLY A 1 114 ? 2.659 3.717 -5.475 1.00 62.00 114 GLY A O 1
ATOM 843 N N . SER A 1 115 ? 1.924 2.656 -7.304 1.00 72.81 115 SER A N 1
ATOM 844 C CA . SER A 1 115 ? 2.449 3.611 -8.298 1.00 72.81 115 SER A CA 1
ATOM 845 C C . SER A 1 115 ? 1.751 3.411 -9.645 1.00 72.81 115 SER A C 1
ATOM 847 O O . SER A 1 115 ? 1.487 2.274 -10.021 1.00 72.81 115 SER A O 1
ATOM 849 N N . THR A 1 116 ? 1.505 4.485 -10.405 1.00 78.44 116 THR A N 1
ATOM 850 C CA . THR A 1 116 ? 0.899 4.461 -11.758 1.00 78.44 116 THR A CA 1
ATOM 851 C C . THR A 1 116 ? 1.782 3.857 -12.842 1.00 78.44 116 THR A C 1
ATOM 853 O O . THR A 1 116 ? 1.295 3.593 -13.940 1.00 78.44 116 THR A O 1
ATOM 856 N N . LEU A 1 117 ? 3.059 3.587 -12.553 1.00 83.12 117 LEU A N 1
ATOM 857 C CA . LEU A 1 117 ? 3.981 2.990 -13.523 1.00 83.12 117 LEU A CA 1
ATOM 858 C C . LEU A 1 117 ? 3.523 1.613 -14.028 1.00 83.12 117 LEU A C 1
ATOM 860 O O . LEU A 1 117 ? 3.934 1.207 -15.112 1.00 83.12 117 LEU A O 1
ATOM 864 N N . HIS A 1 118 ? 2.631 0.936 -13.296 1.00 81.19 118 HIS A N 1
ATOM 865 C CA . HIS A 1 118 ? 2.021 -0.314 -13.744 1.00 81.19 118 HIS A CA 1
ATOM 866 C C . HIS A 1 118 ? 1.291 -0.178 -15.091 1.00 81.19 118 HIS A C 1
ATOM 868 O O . HIS A 1 118 ? 1.360 -1.104 -15.893 1.00 81.19 118 HIS A O 1
ATOM 874 N N . LYS A 1 119 ? 0.648 0.970 -15.377 1.00 85.81 119 LYS A N 1
ATOM 875 C CA . LYS A 1 119 ? -0.085 1.190 -16.639 1.00 85.81 119 LYS A CA 1
ATOM 876 C C . LYS A 1 119 ? 0.862 1.151 -17.844 1.00 85.81 119 LYS A C 1
ATOM 878 O O . LYS A 1 119 ? 0.603 0.454 -18.817 1.00 85.81 119 LYS A O 1
ATOM 883 N N . GLY A 1 120 ? 2.002 1.841 -17.744 1.00 86.44 120 GLY A N 1
ATOM 884 C CA . GLY A 1 120 ? 3.022 1.834 -18.797 1.00 86.44 120 GLY A CA 1
ATOM 885 C C . GLY A 1 120 ? 3.705 0.473 -18.953 1.00 86.44 120 GLY A C 1
ATOM 886 O O . GLY A 1 120 ? 3.960 0.036 -20.075 1.00 86.44 120 GLY A O 1
ATOM 887 N N . ALA A 1 121 ? 3.957 -0.229 -17.842 1.00 87.06 121 ALA A N 1
ATOM 888 C CA . ALA A 1 121 ? 4.523 -1.577 -17.884 1.00 87.06 121 ALA A CA 1
ATOM 889 C C . ALA A 1 121 ? 3.584 -2.588 -18.560 1.00 87.06 121 ALA A C 1
ATOM 891 O O . ALA A 1 121 ? 4.056 -3.421 -19.331 1.00 87.06 121 ALA A O 1
ATOM 892 N N . ALA A 1 122 ? 2.275 -2.494 -18.311 1.00 86.81 122 ALA A N 1
ATOM 893 C CA . ALA A 1 122 ? 1.284 -3.389 -18.906 1.00 86.81 122 ALA A CA 1
ATOM 894 C C . ALA A 1 122 ? 1.281 -3.270 -20.435 1.00 86.81 122 ALA A C 1
ATOM 896 O O . ALA A 1 122 ? 1.443 -4.270 -21.134 1.00 86.81 122 ALA A O 1
ATOM 897 N N . GLN A 1 123 ? 1.249 -2.032 -20.934 1.00 88.44 123 GLN A N 1
ATOM 898 C CA . GLN A 1 123 ? 1.267 -1.734 -22.366 1.00 88.44 123 GLN A CA 1
ATOM 899 C C . GLN A 1 123 ? 2.570 -2.171 -23.046 1.00 88.44 123 GLN A C 1
ATOM 901 O O . GLN A 1 123 ? 2.538 -2.675 -24.167 1.00 88.44 123 GLN A O 1
ATOM 906 N N . THR A 1 124 ? 3.708 -1.974 -22.373 1.00 88.56 124 THR A N 1
ATOM 907 C CA . THR A 1 124 ? 5.036 -2.190 -22.968 1.00 88.56 124 THR A CA 1
ATOM 908 C C . THR A 1 124 ? 5.440 -3.661 -22.973 1.00 88.56 124 THR A C 1
ATOM 910 O O . THR A 1 124 ? 5.938 -4.151 -23.982 1.00 88.56 124 THR A O 1
ATOM 913 N N . TYR A 1 125 ? 5.251 -4.367 -21.854 1.00 87.19 125 TYR A N 1
ATOM 914 C CA . TYR A 1 125 ? 5.828 -5.703 -21.664 1.00 87.19 125 TYR A CA 1
ATOM 915 C C . TYR A 1 125 ? 4.804 -6.831 -21.736 1.00 87.19 125 TYR A C 1
ATOM 917 O O . TYR A 1 125 ? 5.206 -7.972 -21.941 1.00 87.19 125 TYR A O 1
ATOM 925 N N . ARG A 1 126 ? 3.508 -6.531 -21.541 1.00 88.94 126 ARG A N 1
ATOM 926 C CA . ARG A 1 126 ? 2.425 -7.526 -21.424 1.00 88.94 126 ARG A CA 1
ATOM 927 C C . ARG A 1 126 ? 2.843 -8.747 -20.587 1.00 88.94 126 ARG A C 1
ATOM 929 O O . ARG A 1 126 ? 2.805 -9.875 -21.082 1.00 88.94 126 ARG A O 1
ATOM 936 N N . PRO A 1 127 ? 3.325 -8.536 -19.349 1.00 89.19 127 PRO A N 1
ATOM 937 C CA . PRO A 1 127 ? 3.921 -9.614 -18.586 1.00 89.19 127 PRO A CA 1
ATOM 938 C C . PRO A 1 127 ? 2.865 -10.645 -18.194 1.00 89.19 127 PRO A C 1
ATOM 940 O O . PRO A 1 127 ? 1.750 -10.309 -17.793 1.00 89.19 127 PRO A O 1
ATOM 943 N N . SER A 1 128 ? 3.273 -11.902 -18.252 1.00 93.56 128 SER A N 1
ATOM 944 C CA . SER A 1 128 ? 2.566 -13.046 -17.700 1.00 93.56 128 SER A CA 1
ATOM 945 C C . SER A 1 128 ? 3.509 -13.793 -16.751 1.00 93.56 128 SER A C 1
ATOM 947 O O . SER A 1 128 ? 4.725 -13.547 -16.754 1.00 93.56 128 SER A O 1
ATOM 949 N N . PRO A 1 129 ? 2.990 -14.734 -15.953 1.00 94.25 129 PRO A N 1
ATOM 950 C CA . PRO A 1 129 ? 3.824 -15.599 -15.125 1.00 94.25 129 PRO A CA 1
ATOM 951 C C . PRO A 1 129 ? 4.955 -16.309 -15.879 1.00 94.25 129 PRO A C 1
ATOM 953 O O . PRO A 1 129 ? 6.039 -16.490 -15.332 1.00 94.25 129 PRO A O 1
ATOM 956 N N . SER A 1 130 ? 4.729 -16.676 -17.144 1.00 92.88 130 SER A N 1
ATOM 957 C CA . SER A 1 130 ? 5.723 -17.362 -17.975 1.00 92.88 130 SER A CA 1
ATOM 958 C C . SER A 1 130 ? 6.788 -16.430 -18.557 1.00 92.88 130 SER A C 1
ATOM 960 O O . SER A 1 130 ? 7.858 -16.898 -18.936 1.00 92.88 130 SER A O 1
ATOM 962 N N . THR A 1 131 ? 6.523 -15.123 -18.655 1.00 92.94 131 THR A N 1
ATOM 963 C CA . THR A 1 131 ? 7.450 -14.157 -19.272 1.00 92.94 131 THR A CA 1
ATOM 964 C C . THR A 1 131 ? 8.191 -13.296 -18.257 1.00 92.94 131 THR A C 1
ATOM 966 O O . THR A 1 131 ? 9.268 -12.787 -18.571 1.00 92.94 131 THR A O 1
ATOM 969 N N . ILE A 1 132 ? 7.667 -13.141 -17.035 1.00 91.56 132 ILE A N 1
ATOM 970 C CA . ILE A 1 132 ? 8.220 -12.200 -16.053 1.00 91.56 132 ILE A CA 1
ATOM 971 C C . ILE A 1 132 ? 9.675 -12.501 -15.680 1.00 91.56 132 ILE A C 1
ATOM 973 O O . ILE A 1 132 ? 10.474 -11.571 -15.597 1.00 91.56 132 ILE A O 1
ATOM 977 N N . GLU A 1 133 ? 10.046 -13.771 -15.511 1.00 89.69 133 GLU A N 1
ATOM 978 C CA . GLU A 1 133 ? 11.425 -14.143 -15.171 1.00 89.69 133 GLU A CA 1
ATOM 979 C C . GLU A 1 133 ? 12.393 -13.764 -16.302 1.00 89.69 133 GLU A C 1
ATOM 981 O O . GLU A 1 133 ? 13.449 -13.196 -16.034 1.00 89.69 133 GLU A O 1
ATOM 986 N N . GLY A 1 134 ? 12.000 -13.959 -17.565 1.00 90.69 134 GLY A N 1
ATOM 987 C CA . GLY A 1 134 ? 12.797 -13.551 -18.726 1.00 90.69 134 GLY A CA 1
ATOM 988 C C . GLY A 1 134 ? 12.946 -12.032 -18.852 1.00 90.69 134 GLY A C 1
ATOM 989 O O . GLY A 1 134 ? 14.030 -11.541 -19.162 1.00 90.69 134 GLY A O 1
ATOM 990 N N . ILE A 1 135 ? 11.886 -11.272 -18.553 1.00 87.44 135 ILE A N 1
ATOM 991 C CA . ILE A 1 135 ? 11.939 -9.802 -18.562 1.00 87.44 135 ILE A CA 1
ATOM 992 C C . ILE A 1 135 ? 12.878 -9.295 -17.456 1.00 87.44 135 ILE A C 1
ATOM 994 O O . ILE A 1 135 ? 13.707 -8.412 -17.694 1.00 87.44 135 ILE A O 1
ATOM 998 N N . LEU A 1 136 ? 12.786 -9.873 -16.255 1.00 87.88 136 LEU A N 1
ATOM 999 C CA . LEU A 1 136 ? 13.640 -9.517 -15.119 1.00 87.88 136 LEU A CA 1
ATOM 1000 C C . LEU A 1 136 ? 15.094 -9.980 -15.304 1.00 87.88 136 LEU A C 1
ATOM 1002 O O . LEU A 1 136 ? 16.004 -9.310 -14.833 1.00 87.88 136 LEU A O 1
ATOM 1006 N N . ALA A 1 137 ? 15.340 -11.074 -16.021 1.00 89.38 137 ALA A N 1
ATOM 1007 C CA . ALA A 1 137 ? 16.690 -11.551 -16.320 1.00 89.38 137 ALA A CA 1
ATOM 1008 C C . ALA A 1 137 ? 17.393 -10.769 -17.449 1.00 89.38 137 ALA A C 1
ATOM 1010 O O . ALA A 1 137 ? 18.529 -11.094 -17.798 1.00 89.38 137 ALA A O 1
ATOM 1011 N N . SER A 1 138 ? 16.746 -9.754 -18.037 1.00 87.62 138 SER A N 1
ATOM 1012 C CA . SER A 1 138 ? 17.324 -8.989 -19.144 1.00 87.62 138 SER A CA 1
ATOM 1013 C C . SER A 1 138 ? 18.627 -8.276 -18.753 1.00 87.62 138 SER A C 1
ATOM 1015 O O . SER A 1 138 ? 18.755 -7.684 -17.678 1.00 87.62 138 SER A O 1
ATOM 1017 N N . THR A 1 139 ? 19.614 -8.329 -19.651 1.00 82.94 139 THR A N 1
ATOM 1018 C CA . THR A 1 139 ? 20.898 -7.637 -19.511 1.00 82.94 139 THR A CA 1
ATOM 1019 C C . THR A 1 139 ? 21.005 -6.496 -20.535 1.00 82.94 139 THR A C 1
ATOM 1021 O O . THR A 1 139 ? 20.713 -6.699 -21.714 1.00 82.94 139 THR A O 1
ATOM 1024 N N . PRO A 1 140 ? 21.413 -5.279 -20.119 1.00 91.31 140 PRO A N 1
ATOM 1025 C CA . PRO A 1 140 ? 21.682 -4.861 -18.739 1.00 91.31 140 PRO A CA 1
ATOM 1026 C C . PRO A 1 140 ? 20.396 -4.748 -17.899 1.00 91.31 140 PRO A C 1
ATOM 1028 O O . PRO A 1 140 ? 19.337 -4.427 -18.432 1.00 91.31 140 PRO A O 1
ATOM 1031 N N . TRP A 1 141 ? 20.503 -4.956 -16.580 1.00 89.12 141 TRP A N 1
ATOM 1032 C CA . TRP A 1 141 ? 19.379 -4.792 -15.649 1.00 89.12 141 TRP A CA 1
ATOM 1033 C C . TRP A 1 141 ? 18.857 -3.353 -15.659 1.00 89.12 141 TRP A C 1
ATOM 1035 O O . TRP A 1 141 ? 19.631 -2.395 -15.560 1.00 89.12 141 TRP A O 1
ATOM 1045 N N . LYS A 1 142 ? 17.531 -3.195 -15.713 1.00 89.31 142 LYS A N 1
ATOM 1046 C CA . LYS A 1 142 ? 16.869 -1.887 -15.774 1.00 89.31 142 LYS A CA 1
ATOM 1047 C C . LYS A 1 142 ? 15.960 -1.670 -14.556 1.00 89.31 142 LYS A C 1
ATOM 1049 O O . LYS A 1 142 ? 14.787 -2.050 -14.583 1.00 89.31 142 LYS A O 1
ATOM 1054 N N . PRO A 1 143 ? 16.443 -0.984 -13.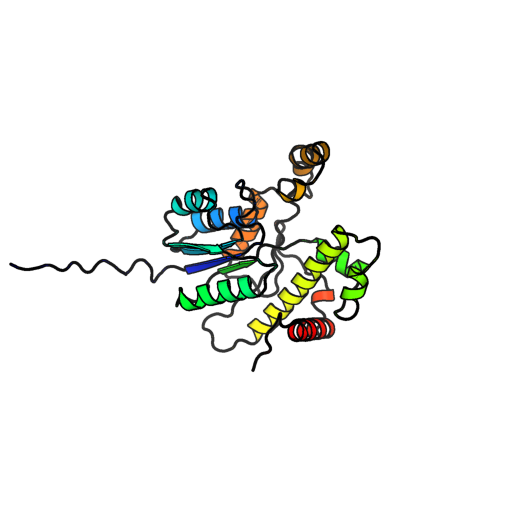499 1.00 87.31 143 PRO A N 1
ATOM 1055 C CA . PRO A 1 143 ? 15.713 -0.830 -12.237 1.00 87.31 143 PRO A CA 1
ATOM 1056 C C . PRO A 1 143 ? 14.309 -0.229 -12.378 1.00 87.31 143 PRO A C 1
ATOM 1058 O O . PRO A 1 143 ? 13.384 -0.641 -11.681 1.00 87.31 143 PRO A O 1
ATOM 1061 N N . LYS A 1 144 ? 14.129 0.738 -13.288 1.00 85.50 144 LYS A N 1
ATOM 1062 C CA . LYS A 1 144 ? 12.828 1.380 -13.532 1.00 85.50 144 LYS A CA 1
ATOM 1063 C C . LYS A 1 144 ? 11.806 0.398 -14.110 1.00 85.50 144 LYS A C 1
ATOM 1065 O O . LYS A 1 144 ? 10.643 0.454 -13.720 1.00 85.50 144 LYS A O 1
ATOM 1070 N N . GLU A 1 145 ? 12.239 -0.483 -15.010 1.00 89.38 145 GLU A N 1
ATOM 1071 C CA . GLU A 1 145 ? 11.376 -1.494 -15.628 1.00 89.38 145 GLU A CA 1
ATOM 1072 C C . GLU A 1 145 ? 10.972 -2.542 -14.590 1.00 89.38 145 GLU A C 1
ATOM 1074 O O . GLU A 1 145 ? 9.783 -2.770 -14.384 1.00 89.38 145 GLU A O 1
ATOM 1079 N N . ALA A 1 146 ? 11.939 -3.072 -13.835 1.00 90.69 146 ALA A N 1
ATOM 1080 C CA . ALA A 1 146 ? 11.678 -4.002 -12.738 1.00 90.69 146 ALA A CA 1
ATOM 1081 C C . ALA A 1 146 ? 10.735 -3.413 -11.677 1.00 90.69 146 ALA A C 1
ATOM 1083 O O . ALA A 1 146 ? 9.796 -4.073 -11.227 1.00 90.69 146 ALA A O 1
ATOM 1084 N N . TYR A 1 147 ? 10.930 -2.143 -11.311 1.00 88.12 147 TYR A N 1
ATOM 1085 C CA . TYR A 1 147 ? 10.024 -1.445 -10.406 1.00 88.12 147 TYR A CA 1
ATOM 1086 C C . TYR A 1 147 ? 8.617 -1.327 -10.999 1.00 88.12 147 TYR A C 1
ATOM 1088 O O . TYR A 1 147 ? 7.650 -1.664 -10.320 1.00 88.12 147 TYR A O 1
ATOM 1096 N N . ALA A 1 148 ? 8.477 -0.902 -12.256 1.00 89.81 148 ALA A N 1
ATOM 1097 C CA . ALA A 1 148 ? 7.174 -0.778 -12.907 1.00 89.81 148 ALA A CA 1
ATOM 1098 C C . ALA A 1 148 ? 6.443 -2.132 -13.010 1.00 89.81 148 ALA A C 1
ATOM 1100 O O . ALA A 1 148 ? 5.250 -2.205 -12.710 1.00 89.81 148 ALA A O 1
ATOM 1101 N N . LEU A 1 149 ? 7.167 -3.211 -13.324 1.00 91.44 149 LEU A N 1
ATOM 1102 C CA . LEU A 1 149 ? 6.652 -4.584 -13.327 1.00 91.44 149 LEU A CA 1
ATOM 1103 C C . LEU A 1 149 ? 6.201 -5.029 -11.936 1.00 91.44 149 LEU A C 1
ATOM 1105 O O . LEU A 1 149 ? 5.107 -5.568 -11.805 1.00 91.44 149 LEU A O 1
ATOM 1109 N N . SER A 1 150 ? 6.967 -4.729 -10.880 1.00 90.38 150 SER A N 1
ATOM 1110 C CA . SER A 1 150 ? 6.556 -5.052 -9.503 1.00 90.38 150 SER A CA 1
ATOM 1111 C C . SER A 1 150 ? 5.207 -4.420 -9.132 1.00 90.38 150 SER A C 1
ATOM 1113 O O . SER A 1 150 ? 4.405 -5.022 -8.421 1.00 90.38 150 SER A O 1
ATOM 1115 N N . LYS A 1 151 ? 4.919 -3.219 -9.654 1.00 89.25 151 LYS A N 1
ATOM 1116 C CA . LYS A 1 151 ? 3.646 -2.517 -9.431 1.00 89.25 151 LYS A CA 1
ATOM 1117 C C . LYS A 1 151 ? 2.514 -3.116 -10.239 1.00 89.25 151 LYS A C 1
ATOM 1119 O O . LYS A 1 151 ? 1.387 -3.131 -9.764 1.00 89.25 151 LYS A O 1
ATOM 1124 N N . LEU A 1 152 ? 2.805 -3.634 -11.425 1.00 90.50 152 LEU A N 1
ATOM 1125 C CA . LEU A 1 152 ? 1.825 -4.361 -12.218 1.00 90.50 152 LEU A CA 1
ATOM 1126 C C . LEU A 1 152 ? 1.452 -5.698 -11.576 1.00 90.50 152 LEU A C 1
ATOM 1128 O O . LEU A 1 152 ? 0.267 -5.971 -11.412 1.00 90.50 152 LEU A O 1
ATOM 1132 N N . VAL A 1 153 ? 2.432 -6.471 -11.105 1.00 91.19 153 VAL A N 1
ATOM 1133 C CA . VAL A 1 153 ? 2.169 -7.693 -10.324 1.00 91.19 153 VAL A CA 1
ATOM 1134 C C . VAL A 1 153 ? 1.337 -7.367 -9.083 1.00 91.19 153 VAL A C 1
ATOM 1136 O O . VAL A 1 153 ? 0.368 -8.062 -8.790 1.00 91.19 153 VAL A O 1
ATOM 1139 N N . GLN A 1 154 ? 1.633 -6.258 -8.399 1.00 91.44 154 GLN A N 1
ATOM 1140 C CA . GLN A 1 154 ? 0.821 -5.791 -7.274 1.00 91.44 154 GLN A CA 1
ATOM 1141 C C . GLN A 1 154 ? -0.646 -5.519 -7.666 1.00 91.44 154 GLN A C 1
ATOM 1143 O O . GLN A 1 154 ? -1.536 -5.788 -6.864 1.00 91.44 154 GLN A O 1
ATOM 1148 N N . MET A 1 155 ? -0.924 -5.019 -8.876 1.00 92.06 155 MET A N 1
ATOM 1149 C CA . MET A 1 155 ? -2.301 -4.820 -9.360 1.00 92.06 155 MET A CA 1
ATOM 1150 C C . MET A 1 155 ? -3.011 -6.133 -9.707 1.00 92.06 155 MET A C 1
ATOM 1152 O O . MET A 1 155 ? -4.215 -6.244 -9.471 1.00 92.06 155 MET A O 1
ATOM 1156 N N . HIS A 1 156 ? -2.284 -7.153 -10.166 1.00 92.69 156 HIS A N 1
ATOM 1157 C CA . HIS A 1 156 ? -2.843 -8.502 -10.289 1.00 92.69 156 HIS A CA 1
ATOM 1158 C C . HIS A 1 156 ? -3.186 -9.094 -8.917 1.00 92.69 156 HIS A C 1
ATOM 1160 O O . HIS A 1 156 ? -4.306 -9.563 -8.731 1.00 92.69 156 HIS A O 1
ATOM 1166 N N . VAL A 1 157 ? -2.285 -8.996 -7.932 1.00 93.25 157 VAL A N 1
ATOM 1167 C CA . VAL A 1 157 ? -2.554 -9.428 -6.544 1.00 93.25 157 VAL A CA 1
ATOM 1168 C C . VAL A 1 157 ? -3.761 -8.690 -5.965 1.00 93.25 157 VAL A C 1
ATOM 1170 O O . VAL A 1 157 ? -4.614 -9.306 -5.331 1.00 93.25 157 VAL A O 1
ATOM 1173 N N . PHE A 1 158 ? -3.870 -7.383 -6.213 1.00 93.81 158 PHE A N 1
ATOM 1174 C CA . PHE A 1 158 ? -5.024 -6.581 -5.812 1.00 93.81 158 PHE A CA 1
ATOM 1175 C C . PHE A 1 158 ? -6.333 -7.160 -6.364 1.00 93.81 158 PHE A C 1
ATOM 1177 O O . PHE A 1 158 ? -7.247 -7.429 -5.591 1.00 93.81 158 PHE A O 1
ATOM 1184 N N . GLN A 1 159 ? -6.406 -7.430 -7.669 1.00 94.31 159 GLN A N 1
ATOM 1185 C CA . GLN A 1 159 ? -7.610 -7.994 -8.283 1.00 94.31 159 GLN A CA 1
ATOM 1186 C C . GLN A 1 159 ? -7.909 -9.432 -7.835 1.00 94.31 159 GLN A C 1
ATOM 1188 O O . GLN A 1 159 ? -9.066 -9.773 -7.618 1.00 94.31 159 GLN A O 1
ATOM 1193 N N . ILE A 1 160 ? -6.885 -10.262 -7.627 1.00 94.81 160 ILE A N 1
ATOM 1194 C CA . ILE A 1 160 ? -7.051 -11.606 -7.047 1.00 94.81 160 ILE A CA 1
ATOM 1195 C C . ILE A 1 160 ? -7.623 -11.510 -5.623 1.00 94.81 160 ILE A C 1
ATOM 1197 O O . ILE A 1 160 ? -8.469 -12.311 -5.232 1.00 94.81 160 ILE A O 1
ATOM 1201 N N . THR A 1 161 ? -7.202 -10.504 -4.850 1.00 94.56 161 THR A N 1
ATOM 1202 C CA . THR A 1 161 ? -7.730 -10.250 -3.500 1.00 94.56 161 THR A CA 1
ATOM 1203 C C . THR A 1 161 ? -9.189 -9.792 -3.546 1.00 94.56 161 THR A C 1
ATOM 1205 O O . THR A 1 161 ? -9.991 -10.246 -2.732 1.00 94.56 161 THR A O 1
ATOM 1208 N N . VAL A 1 162 ? -9.553 -8.938 -4.511 1.00 94.69 162 VAL A N 1
ATOM 1209 C CA . VAL A 1 162 ? -10.948 -8.529 -4.756 1.00 94.69 162 VAL A CA 1
ATOM 1210 C C . VAL A 1 162 ? -11.816 -9.754 -5.037 1.00 94.69 162 VAL A C 1
ATOM 1212 O O . VAL A 1 162 ? -12.825 -9.943 -4.360 1.00 94.69 162 VAL A O 1
ATOM 1215 N N . ASP A 1 163 ? -11.396 -10.617 -5.968 1.00 94.00 163 ASP A N 1
ATOM 1216 C CA . ASP A 1 163 ? -12.124 -11.845 -6.311 1.00 94.00 163 ASP A CA 1
ATOM 1217 C C . ASP A 1 163 ? -12.254 -12.781 -5.100 1.00 94.00 163 ASP A C 1
ATOM 1219 O O . ASP A 1 163 ? -13.291 -13.416 -4.910 1.00 94.00 163 ASP A O 1
ATOM 1223 N N . ARG A 1 164 ? -11.218 -12.862 -4.256 1.00 92.50 164 ARG A N 1
ATOM 1224 C CA . ARG A 1 164 ? -11.244 -13.674 -3.035 1.00 92.50 164 ARG A CA 1
ATOM 1225 C C . ARG A 1 164 ? -12.270 -13.153 -2.036 1.00 92.50 164 ARG A C 1
ATOM 1227 O O . ARG A 1 164 ? -13.119 -13.906 -1.574 1.00 92.50 164 ARG A O 1
ATOM 1234 N N . PHE A 1 165 ? -12.241 -11.861 -1.723 1.00 92.62 165 PHE A N 1
ATOM 1235 C CA . PHE A 1 165 ? -13.196 -11.280 -0.777 1.00 92.62 165 PHE A CA 1
ATOM 1236 C C . PHE A 1 165 ? -14.626 -11.227 -1.322 1.00 92.62 165 PHE A C 1
ATOM 1238 O O . PHE A 1 165 ? -15.567 -11.258 -0.529 1.00 92.62 165 PHE A O 1
ATOM 1245 N N . ALA A 1 166 ? -14.810 -11.251 -2.645 1.00 92.44 166 ALA A N 1
ATOM 1246 C CA . ALA A 1 166 ? -16.123 -11.423 -3.265 1.00 92.44 166 ALA A CA 1
ATOM 1247 C C . ALA A 1 166 ? -16.782 -12.772 -2.909 1.00 92.44 166 ALA A C 1
ATOM 1249 O O . ALA A 1 166 ? -18.005 -12.843 -2.817 1.00 92.44 166 ALA A O 1
ATOM 1250 N N . LYS A 1 167 ? -15.983 -13.824 -2.675 1.00 91.19 167 LYS A N 1
ATOM 1251 C CA . LYS A 1 167 ? -16.460 -15.176 -2.330 1.00 91.19 167 LYS A CA 1
ATOM 1252 C C . LYS A 1 167 ? -16.725 -15.386 -0.841 1.00 91.19 167 LYS A C 1
ATOM 1254 O O . LYS A 1 167 ? -17.374 -16.363 -0.482 1.00 91.19 167 LYS A O 1
ATOM 1259 N N . VAL A 1 168 ? -16.229 -14.504 0.028 1.00 88.00 168 VAL A N 1
ATOM 1260 C CA . VAL A 1 168 ? -16.427 -14.629 1.477 1.00 88.00 168 VAL A CA 1
ATOM 1261 C C . VAL A 1 168 ? -17.904 -14.395 1.803 1.00 88.00 168 VAL A C 1
ATOM 1263 O O . VAL A 1 168 ? -18.381 -13.262 1.822 1.00 88.00 168 VAL A O 1
ATOM 1266 N N . THR A 1 169 ? -18.636 -15.478 2.060 1.00 81.56 169 THR A N 1
ATOM 1267 C CA . THR A 1 169 ? -20.040 -15.447 2.491 1.00 81.56 169 THR A CA 1
ATOM 1268 C C . THR A 1 169 ? -20.155 -15.482 4.015 1.00 81.56 169 THR A C 1
ATOM 1270 O O . THR A 1 169 ? -19.348 -16.116 4.688 1.00 81.56 169 THR A O 1
ATOM 1273 N N . GLY A 1 170 ? -21.196 -14.858 4.575 1.00 77.38 170 GLY A N 1
ATOM 1274 C CA . GLY A 1 170 ? -21.554 -15.018 5.993 1.00 77.38 170 GLY A CA 1
ATOM 1275 C C . GLY A 1 170 ? -20.904 -14.033 6.972 1.00 77.38 170 GLY A C 1
ATOM 1276 O O . GLY A 1 170 ? -21.169 -14.110 8.172 1.00 77.38 170 GLY A O 1
ATOM 1277 N N . THR A 1 171 ? -20.105 -13.069 6.507 1.00 75.75 171 THR A N 1
ATOM 1278 C CA . THR A 1 171 ? -19.657 -11.954 7.354 1.00 75.75 171 THR A CA 1
ATOM 1279 C C . THR A 1 171 ? -20.725 -10.858 7.420 1.00 75.75 171 THR A C 1
ATOM 1281 O O . THR A 1 171 ? -21.429 -10.592 6.449 1.00 75.75 171 THR A O 1
ATOM 1284 N N . LYS A 1 172 ? -20.843 -10.171 8.569 1.00 75.88 172 LYS A N 1
ATOM 1285 C CA . LYS A 1 172 ? -21.772 -9.028 8.726 1.00 75.88 172 LYS A CA 1
ATOM 1286 C C . LYS A 1 172 ? -21.459 -7.871 7.768 1.00 75.88 172 LYS A C 1
ATOM 1288 O O . LYS A 1 172 ? -22.350 -7.094 7.442 1.00 75.88 172 LYS A O 1
ATOM 1293 N N . LYS A 1 173 ? -20.191 -7.734 7.367 1.00 83.88 173 LYS A N 1
ATOM 1294 C CA . LYS A 1 173 ? -19.702 -6.766 6.383 1.00 83.88 173 LYS A CA 1
ATOM 1295 C C . LYS A 1 173 ? -18.668 -7.446 5.496 1.00 83.88 173 LYS A C 1
ATOM 1297 O O . LYS A 1 173 ? -17.780 -8.138 5.998 1.00 83.88 173 LYS A O 1
ATOM 1302 N N . GLN A 1 174 ? -18.793 -7.254 4.192 1.00 88.44 174 GLN A N 1
ATOM 1303 C CA . GLN A 1 174 ? -17.821 -7.753 3.232 1.00 88.44 174 GLN A CA 1
ATOM 1304 C C . GLN A 1 174 ? -16.588 -6.836 3.230 1.00 88.44 174 GLN A C 1
ATOM 1306 O O . GLN A 1 174 ? -16.756 -5.613 3.210 1.00 88.44 174 GLN A O 1
ATOM 1311 N N . PRO A 1 175 ? -15.358 -7.378 3.268 1.00 92.38 175 PRO A N 1
ATOM 1312 C CA . PRO A 1 175 ? -14.163 -6.557 3.140 1.00 92.38 175 PRO A CA 1
ATOM 1313 C C . PRO A 1 175 ? -14.123 -5.843 1.783 1.00 92.38 175 PRO A C 1
ATOM 1315 O O . PRO A 1 175 ? -14.383 -6.447 0.741 1.00 92.38 175 PRO A O 1
ATOM 1318 N N . VAL A 1 176 ? -13.753 -4.564 1.795 1.00 94.38 176 VAL A N 1
ATOM 1319 C CA . VAL A 1 176 ? -13.592 -3.748 0.588 1.00 94.38 176 VAL A CA 1
ATOM 1320 C C . VAL A 1 176 ? -12.104 -3.591 0.295 1.00 94.38 176 VAL A C 1
ATOM 1322 O O . VAL A 1 176 ? -11.336 -3.184 1.165 1.00 94.38 176 VAL A O 1
ATOM 1325 N N . VAL A 1 177 ? -11.689 -3.898 -0.936 1.00 95.38 177 VAL A N 1
ATOM 1326 C CA . VAL A 1 177 ? -10.308 -3.695 -1.390 1.00 95.38 177 VAL A CA 1
ATOM 1327 C C . VAL A 1 177 ? -10.299 -2.573 -2.412 1.00 95.38 177 VAL A C 1
ATOM 1329 O O . VAL A 1 177 ? -10.933 -2.679 -3.459 1.00 95.38 177 VAL A O 1
ATOM 1332 N N . VAL A 1 178 ? -9.542 -1.514 -2.143 1.00 95.19 178 VAL A N 1
ATOM 1333 C CA . VAL A 1 178 ? -9.351 -0.404 -3.083 1.00 95.19 178 VAL A CA 1
ATOM 1334 C C . VAL A 1 178 ? -7.877 -0.176 -3.370 1.00 95.19 178 VAL A C 1
ATOM 1336 O O . VAL A 1 178 ? -7.028 -0.247 -2.481 1.00 95.19 178 VAL A O 1
ATOM 1339 N N . GLY A 1 179 ? -7.563 0.103 -4.631 1.00 93.44 179 GLY A N 1
ATOM 1340 C CA . GLY A 1 179 ? -6.252 0.596 -5.015 1.00 93.44 179 GLY A CA 1
ATOM 1341 C C . GLY A 1 179 ? -6.222 2.112 -4.870 1.00 93.44 179 GLY A C 1
ATOM 1342 O O . GLY A 1 179 ? -7.161 2.796 -5.265 1.00 93.44 179 GLY A O 1
ATOM 1343 N N . VAL A 1 180 ? -5.144 2.659 -4.313 1.00 92.38 180 VAL A N 1
ATOM 1344 C CA . VAL A 1 180 ? -5.002 4.110 -4.148 1.00 92.38 180 VAL A CA 1
ATOM 1345 C C . VAL A 1 180 ? -3.727 4.580 -4.830 1.00 92.38 180 VAL A C 1
ATOM 1347 O O . VAL A 1 180 ? -2.625 4.122 -4.518 1.00 92.38 180 VAL A O 1
ATOM 1350 N N . CYS A 1 181 ? -3.871 5.527 -5.751 1.00 91.50 181 CYS A N 1
ATOM 1351 C CA . CYS A 1 181 ? -2.770 6.289 -6.304 1.00 91.50 181 CYS A CA 1
ATOM 1352 C C . CYS A 1 181 ? -2.754 7.680 -5.683 1.00 91.50 181 CYS A C 1
ATOM 1354 O O . CYS A 1 181 ? -3.615 8.477 -6.021 1.00 91.50 181 CYS A O 1
ATOM 1356 N N . PRO A 1 182 ? -1.754 8.037 -4.875 1.00 90.19 182 PRO A N 1
ATOM 1357 C CA . PRO A 1 182 ? -1.648 9.382 -4.314 1.00 90.19 182 PRO A CA 1
ATOM 1358 C C . PRO A 1 182 ? -1.243 10.469 -5.330 1.00 90.19 182 PRO A C 1
ATOM 1360 O O . PRO A 1 182 ? -1.030 11.610 -4.943 1.00 90.19 182 PRO A O 1
ATOM 1363 N N . GLY A 1 183 ? -1.088 10.132 -6.614 1.00 89.06 183 GLY A N 1
ATOM 1364 C CA . GLY A 1 183 ? -0.485 11.013 -7.613 1.00 89.06 183 GLY A CA 1
ATOM 1365 C C . GLY A 1 183 ? 1.047 10.995 -7.586 1.00 89.06 183 GLY A C 1
ATOM 1366 O O . GLY A 1 183 ? 1.677 10.159 -6.930 1.00 89.06 183 GLY A O 1
ATOM 1367 N N . PHE A 1 184 ? 1.662 11.891 -8.360 1.00 89.31 184 PHE A N 1
ATOM 1368 C CA . PHE A 1 184 ? 3.117 12.020 -8.427 1.00 89.31 184 PHE A CA 1
ATOM 1369 C C . PHE A 1 184 ? 3.595 13.071 -7.421 1.00 89.31 184 PHE A C 1
ATOM 1371 O O . PHE A 1 184 ? 3.402 14.265 -7.635 1.00 89.31 184 PHE A O 1
ATOM 1378 N N . VAL A 1 185 ? 4.218 12.610 -6.333 1.00 89.25 185 VAL A N 1
ATOM 1379 C CA . VAL A 1 185 ? 4.666 13.453 -5.214 1.00 89.25 185 VAL A CA 1
ATOM 1380 C C . VAL A 1 185 ? 6.194 13.588 -5.249 1.00 89.25 185 VAL A C 1
ATOM 1382 O O . VAL A 1 185 ? 6.906 12.697 -4.760 1.00 89.25 185 VAL A O 1
ATOM 1385 N N . PRO A 1 186 ? 6.732 14.661 -5.857 1.00 84.50 186 PRO A N 1
ATOM 1386 C CA . PRO A 1 186 ? 8.169 14.798 -6.075 1.00 84.50 186 PRO A CA 1
ATOM 1387 C C . PRO A 1 186 ? 8.952 15.021 -4.771 1.00 84.50 186 PRO A C 1
ATOM 1389 O O . PRO A 1 186 ? 10.115 14.650 -4.698 1.00 84.50 186 PRO A O 1
ATOM 1392 N N . GLN A 1 187 ? 8.327 15.518 -3.701 1.00 81.81 187 GLN A N 1
ATOM 1393 C CA . GLN A 1 187 ? 8.996 15.761 -2.413 1.00 81.81 187 GLN A CA 1
ATOM 1394 C C . GLN A 1 187 ? 9.230 14.489 -1.577 1.00 81.81 187 GLN A C 1
ATOM 1396 O O . GLN A 1 187 ? 9.689 14.562 -0.437 1.00 81.81 187 GLN A O 1
ATOM 1401 N N . THR A 1 188 ? 8.897 13.303 -2.094 1.00 77.69 188 THR A N 1
ATOM 1402 C CA . THR A 1 188 ? 9.092 12.059 -1.339 1.00 77.69 188 THR A CA 1
ATOM 1403 C C . THR A 1 188 ? 10.566 11.662 -1.262 1.00 77.69 188 THR A C 1
ATOM 1405 O O . THR A 1 188 ? 11.359 11.862 -2.184 1.00 77.69 188 THR A O 1
ATOM 1408 N N . GLY A 1 189 ? 10.935 10.973 -0.177 1.00 68.75 189 GLY A N 1
ATOM 1409 C CA . GLY A 1 189 ? 12.291 10.449 0.034 1.00 68.75 189 GLY A CA 1
ATOM 1410 C C . GLY A 1 189 ? 12.781 9.432 -1.012 1.00 68.75 189 GLY A C 1
ATOM 1411 O O . GLY A 1 189 ? 13.917 8.970 -0.916 1.00 68.75 189 GLY A O 1
ATOM 1412 N N . LEU A 1 190 ? 11.969 9.087 -2.021 1.00 69.75 190 LEU A N 1
ATOM 1413 C CA . LEU A 1 190 ? 12.381 8.281 -3.177 1.00 69.75 190 LEU A CA 1
ATOM 1414 C C . LEU A 1 190 ? 13.482 8.961 -4.004 1.00 69.75 190 LEU A C 1
ATOM 1416 O O . LEU A 1 190 ? 14.230 8.277 -4.694 1.00 69.75 190 LEU A O 1
ATOM 1420 N N . ILE A 1 191 ? 13.618 10.286 -3.901 1.00 74.25 191 ILE A N 1
ATOM 1421 C CA . ILE A 1 191 ? 14.573 11.073 -4.698 1.00 74.25 191 ILE A CA 1
ATOM 1422 C C . ILE A 1 191 ? 15.928 11.236 -3.987 1.00 74.25 191 ILE A C 1
ATOM 1424 O O . ILE A 1 191 ? 16.892 11.768 -4.534 1.00 74.25 191 ILE A O 1
ATOM 1428 N N . ARG A 1 192 ? 16.063 10.707 -2.767 1.00 70.44 192 ARG A N 1
ATOM 1429 C CA . ARG A 1 192 ? 17.286 10.854 -1.971 1.00 70.44 192 ARG A CA 1
ATOM 1430 C C . ARG A 1 192 ? 18.512 10.189 -2.599 1.00 70.44 192 ARG A C 1
ATOM 1432 O O . ARG A 1 192 ? 19.616 10.569 -2.262 1.00 70.44 192 ARG A O 1
ATOM 1439 N N . GLU A 1 193 ? 18.373 9.229 -3.500 1.00 77.56 193 GLU A N 1
ATOM 1440 C CA . GLU A 1 193 ? 19.541 8.608 -4.153 1.00 77.56 193 GLU A CA 1
ATOM 1441 C C . GLU A 1 193 ? 20.034 9.400 -5.373 1.00 77.56 193 GLU A C 1
ATOM 1443 O O . GLU A 1 193 ? 21.127 9.152 -5.871 1.00 77.56 193 GLU A O 1
ATOM 1448 N N . TYR A 1 194 ? 19.280 10.408 -5.821 1.00 82.62 194 TYR A N 1
ATOM 1449 C CA . TYR A 1 194 ? 19.675 11.232 -6.957 1.00 82.62 194 TYR A CA 1
ATOM 1450 C C . TYR A 1 194 ? 20.681 12.312 -6.561 1.00 82.62 194 TYR A C 1
ATOM 1452 O O . TYR A 1 194 ? 20.807 12.691 -5.388 1.00 82.62 194 TYR A O 1
ATOM 1460 N N . SER A 1 195 ? 21.379 12.831 -7.574 1.00 86.25 195 SER A N 1
ATOM 1461 C CA . SER A 1 195 ? 22.288 13.964 -7.436 1.00 86.25 195 SER A CA 1
ATOM 1462 C C . SER A 1 195 ? 21.568 15.184 -6.856 1.00 86.25 195 SER A C 1
ATOM 1464 O O . SER A 1 195 ? 20.359 15.368 -7.017 1.00 86.25 195 SER A O 1
ATOM 1466 N N . TRP A 1 196 ? 22.319 16.036 -6.164 1.00 89.25 196 TRP A N 1
ATOM 1467 C CA . TRP A 1 196 ? 21.778 17.205 -5.472 1.00 89.25 196 TRP A CA 1
ATOM 1468 C C . TRP A 1 196 ? 20.998 18.155 -6.400 1.00 89.25 196 TRP A C 1
ATOM 1470 O O . TRP A 1 196 ? 19.978 18.697 -5.986 1.00 89.25 196 TRP A O 1
ATOM 1480 N N . TRP A 1 197 ? 21.407 18.282 -7.667 1.00 86.94 197 TRP A N 1
ATOM 1481 C CA . TRP A 1 197 ? 20.687 19.055 -8.682 1.00 86.94 197 TRP A CA 1
ATOM 1482 C C . TRP A 1 197 ? 19.302 18.485 -8.998 1.00 86.94 197 TRP A C 1
ATOM 1484 O O . TRP A 1 197 ? 18.329 19.231 -9.084 1.00 86.94 197 TRP A O 1
ATOM 1494 N N . ILE A 1 198 ? 19.184 17.160 -9.127 1.00 87.06 198 ILE A N 1
ATOM 1495 C CA . ILE A 1 198 ? 17.887 16.505 -9.338 1.00 87.06 198 ILE A CA 1
ATOM 1496 C C . ILE A 1 198 ? 17.015 16.665 -8.090 1.00 87.06 198 ILE A C 1
ATOM 1498 O O . ILE A 1 198 ? 15.820 16.921 -8.212 1.00 87.06 198 ILE A O 1
ATOM 1502 N N . ARG A 1 199 ? 17.598 16.583 -6.886 1.00 87.50 199 ARG A N 1
ATOM 1503 C CA . ARG A 1 199 ? 16.864 16.866 -5.641 1.00 87.50 199 ARG A CA 1
ATOM 1504 C C . ARG A 1 199 ? 16.359 18.308 -5.597 1.00 87.50 199 ARG A C 1
ATOM 1506 O O . ARG A 1 199 ? 15.218 18.520 -5.207 1.00 87.50 199 ARG A O 1
ATOM 1513 N N . PHE A 1 200 ? 17.166 19.281 -6.022 1.00 89.38 200 PHE A N 1
ATOM 1514 C CA . PHE A 1 200 ? 16.748 20.681 -6.121 1.00 89.38 200 PHE A CA 1
ATOM 1515 C C . PHE A 1 200 ? 15.570 20.842 -7.090 1.00 89.38 200 PHE A C 1
ATOM 1517 O O . PHE A 1 200 ? 14.524 21.366 -6.708 1.00 89.38 200 PHE A O 1
ATOM 1524 N N . LEU A 1 201 ? 15.696 20.308 -8.308 1.00 89.44 201 LEU A N 1
ATOM 1525 C CA . LEU A 1 201 ? 14.618 20.312 -9.300 1.00 89.44 201 LEU A CA 1
ATOM 1526 C C . LEU A 1 201 ? 13.329 19.717 -8.714 1.00 89.44 201 LEU A C 1
ATOM 1528 O O . LEU A 1 201 ? 12.257 20.300 -8.849 1.00 89.44 201 LEU A O 1
ATOM 1532 N N . MET A 1 202 ? 13.432 18.584 -8.022 1.00 86.31 202 MET A N 1
ATOM 1533 C CA . MET A 1 202 ? 12.277 17.865 -7.486 1.00 86.31 202 MET A CA 1
ATOM 1534 C C . MET A 1 202 ? 11.651 18.515 -6.249 1.00 86.31 202 MET A C 1
ATOM 1536 O O . MET A 1 202 ? 10.443 18.414 -6.063 1.00 86.31 202 MET A O 1
ATOM 1540 N N . ASN A 1 203 ? 12.435 19.207 -5.424 1.00 86.50 203 ASN A N 1
ATOM 1541 C CA . ASN A 1 203 ? 11.925 19.860 -4.220 1.00 86.50 203 ASN A CA 1
ATOM 1542 C C . ASN A 1 203 ? 11.363 21.261 -4.481 1.00 86.50 203 ASN A C 1
ATOM 1544 O O . ASN A 1 203 ? 10.470 21.678 -3.751 1.00 86.50 203 ASN A O 1
ATOM 1548 N N . TYR A 1 204 ? 11.865 21.979 -5.491 1.00 89.50 204 TYR A N 1
ATOM 1549 C CA . TYR A 1 204 ? 11.528 23.396 -5.690 1.00 89.50 204 TYR A CA 1
ATOM 1550 C C . TYR A 1 204 ? 10.783 23.685 -6.991 1.00 89.50 204 TYR A C 1
ATOM 1552 O O . TYR A 1 204 ? 9.876 24.507 -6.995 1.00 89.50 204 TYR A O 1
ATOM 1560 N N . ILE A 1 205 ? 11.132 23.013 -8.091 1.00 88.69 205 ILE A N 1
ATOM 1561 C CA . ILE A 1 205 ? 10.573 23.330 -9.415 1.00 88.69 205 ILE A CA 1
ATOM 1562 C C . ILE A 1 205 ? 9.404 22.399 -9.738 1.00 88.69 205 ILE A C 1
ATOM 1564 O O . ILE A 1 205 ? 8.320 22.847 -10.099 1.00 88.69 205 ILE A O 1
ATOM 1568 N N . MET A 1 206 ? 9.599 21.090 -9.575 1.00 88.50 206 MET A N 1
ATOM 1569 C CA . MET A 1 206 ? 8.588 20.084 -9.909 1.00 88.50 206 MET A CA 1
ATOM 1570 C C . MET A 1 206 ? 7.252 20.271 -9.182 1.00 88.50 206 MET A C 1
ATOM 1572 O O . MET A 1 206 ? 6.238 20.125 -9.858 1.00 88.50 206 MET A O 1
ATOM 1576 N N . PRO A 1 207 ? 7.190 20.638 -7.885 1.00 89.50 207 PRO A N 1
ATOM 1577 C CA . PRO A 1 207 ? 5.916 20.853 -7.195 1.00 89.50 207 PRO A CA 1
ATOM 1578 C C . PRO A 1 207 ? 5.039 21.947 -7.812 1.00 89.50 207 PRO A C 1
ATOM 1580 O O . PRO A 1 207 ? 3.840 21.985 -7.560 1.00 89.50 207 PRO A O 1
ATOM 1583 N N . MET A 1 208 ? 5.625 22.845 -8.609 1.00 88.25 208 MET A N 1
ATOM 1584 C CA . MET A 1 208 ? 4.889 23.898 -9.308 1.00 88.25 208 MET A CA 1
ATOM 1585 C C . MET A 1 208 ? 4.200 23.385 -10.580 1.00 88.25 208 MET A C 1
ATOM 1587 O O . MET A 1 208 ? 3.374 24.088 -11.159 1.00 88.25 208 MET A O 1
ATOM 1591 N N . MET A 1 209 ? 4.526 22.174 -11.042 1.00 90.50 209 MET A N 1
ATOM 1592 C CA . MET A 1 209 ? 3.953 21.622 -12.265 1.00 90.50 209 MET A CA 1
ATOM 1593 C C . MET A 1 209 ? 2.555 21.035 -11.995 1.00 90.50 209 MET A C 1
ATOM 1595 O O . MET A 1 209 ? 2.377 20.289 -11.025 1.00 90.50 209 MET A O 1
ATOM 1599 N N . PRO A 1 210 ? 1.570 21.256 -12.888 1.00 88.12 210 PRO A N 1
ATOM 1600 C CA . PRO A 1 210 ? 0.157 20.908 -12.664 1.00 88.12 210 PRO A CA 1
ATOM 1601 C C . PRO A 1 210 ? -0.141 19.397 -12.632 1.00 88.12 210 PRO A C 1
ATOM 1603 O O . PRO A 1 210 ? -1.253 18.972 -12.314 1.00 88.12 210 PRO A O 1
ATOM 1606 N N . PHE A 1 211 ? 0.830 18.556 -12.994 1.00 88.12 211 PHE A N 1
ATOM 1607 C CA . PHE A 1 211 ? 0.710 17.099 -12.906 1.00 88.12 211 PHE A CA 1
ATOM 1608 C C . PHE A 1 211 ? 1.209 16.528 -11.572 1.00 88.12 211 PHE A C 1
ATOM 1610 O O . PHE A 1 211 ? 1.037 15.332 -11.331 1.00 88.12 211 PHE A O 1
ATOM 1617 N N . THR A 1 212 ? 1.844 17.343 -10.726 1.00 91.00 212 THR A N 1
ATOM 1618 C CA . THR A 1 212 ? 2.327 16.900 -9.415 1.00 91.00 212 THR A CA 1
ATOM 1619 C C . THR A 1 212 ? 1.231 16.971 -8.362 1.00 91.00 212 THR A C 1
ATOM 1621 O O . THR A 1 212 ? 0.179 17.581 -8.554 1.00 91.00 212 THR A O 1
ATOM 1624 N N . THR A 1 213 ? 1.443 16.274 -7.256 1.00 91.56 213 THR A N 1
ATOM 1625 C CA . THR A 1 213 ? 0.546 16.265 -6.104 1.00 91.56 213 THR A CA 1
ATOM 1626 C C . THR A 1 213 ? 1.360 16.601 -4.867 1.00 91.56 213 THR A C 1
ATOM 1628 O O . THR A 1 213 ? 2.470 16.092 -4.708 1.00 91.56 213 THR A O 1
ATOM 1631 N N . SER A 1 214 ? 0.833 17.475 -4.008 1.00 91.06 214 SER A N 1
ATOM 1632 C CA . SER A 1 214 ? 1.489 17.794 -2.742 1.00 91.06 214 SER A CA 1
ATOM 1633 C C . SER A 1 214 ? 1.449 16.599 -1.788 1.00 91.06 214 SER A C 1
ATOM 1635 O O . SER A 1 214 ? 0.659 15.665 -1.959 1.00 91.06 214 SER A O 1
ATOM 1637 N N . LEU A 1 215 ? 2.305 16.624 -0.765 1.00 89.06 215 LEU A N 1
ATOM 1638 C CA . LEU A 1 215 ? 2.329 15.582 0.259 1.00 89.06 215 LEU A CA 1
ATOM 1639 C C . LEU A 1 215 ? 0.992 15.521 1.016 1.00 89.06 215 LEU A C 1
ATOM 1641 O O . LEU A 1 215 ? 0.512 14.434 1.332 1.00 89.06 215 LEU A O 1
ATOM 1645 N N . GLU A 1 216 ? 0.384 16.682 1.255 1.00 90.75 216 GLU A N 1
ATOM 1646 C CA . GLU A 1 216 ? -0.892 16.849 1.948 1.00 90.75 216 GLU A CA 1
ATOM 1647 C C . GLU A 1 216 ? -2.030 16.233 1.135 1.00 90.75 216 GLU A C 1
ATOM 1649 O O . GLU A 1 216 ? -2.702 15.327 1.617 1.00 90.75 216 GLU A O 1
ATOM 1654 N N . THR A 1 217 ? -2.194 16.625 -0.133 1.00 93.00 217 THR A N 1
ATOM 1655 C CA . THR A 1 217 ? -3.255 16.086 -1.001 1.00 93.00 217 THR A CA 1
ATOM 1656 C C . THR A 1 217 ? -3.112 14.578 -1.207 1.00 93.00 217 THR A C 1
ATOM 1658 O O . THR A 1 217 ? -4.098 13.838 -1.248 1.00 93.00 217 THR A O 1
ATOM 1661 N N . ALA A 1 218 ? -1.878 14.095 -1.319 1.00 91.75 218 ALA A N 1
ATOM 1662 C CA . ALA A 1 218 ? -1.588 12.677 -1.431 1.00 91.75 218 ALA A CA 1
ATOM 1663 C C . ALA A 1 218 ? -1.949 11.898 -0.150 1.00 91.75 218 ALA A C 1
ATOM 1665 O O . ALA A 1 218 ? -2.554 10.827 -0.238 1.00 91.75 218 ALA A O 1
ATOM 1666 N N . GLY A 1 219 ? -1.618 12.442 1.027 1.00 92.12 219 GLY A N 1
ATOM 1667 C CA . GLY A 1 219 ? -2.012 11.893 2.328 1.00 92.12 219 GLY A CA 1
ATOM 1668 C C . GLY A 1 219 ? -3.529 11.889 2.518 1.00 92.12 219 GLY A C 1
ATOM 1669 O O . GLY A 1 219 ? -4.099 10.855 2.865 1.00 92.12 219 GLY A O 1
ATOM 1670 N N . GLU A 1 220 ? -4.193 12.996 2.181 1.00 93.88 220 GLU A N 1
ATOM 1671 C CA . GLU A 1 220 ? -5.653 13.118 2.201 1.00 93.88 220 GLU A CA 1
ATOM 1672 C C . GLU A 1 220 ? -6.333 12.092 1.297 1.00 93.88 220 GLU A C 1
ATOM 1674 O O . GLU A 1 220 ? -7.344 11.517 1.681 1.00 93.88 220 GLU A O 1
ATOM 1679 N N . THR A 1 221 ? -5.789 11.829 0.107 1.00 94.44 221 THR A N 1
ATOM 1680 C CA . THR A 1 221 ? -6.364 10.841 -0.821 1.00 94.44 221 THR A CA 1
ATOM 1681 C C . THR A 1 221 ? -6.386 9.445 -0.195 1.00 94.44 221 THR A C 1
ATOM 1683 O O . THR A 1 221 ? -7.396 8.745 -0.272 1.00 94.44 221 THR A O 1
ATOM 1686 N N . ILE A 1 222 ? -5.293 9.045 0.462 1.00 94.50 222 ILE A N 1
ATOM 1687 C CA . ILE A 1 222 ? -5.202 7.755 1.162 1.00 94.50 222 ILE A CA 1
ATOM 1688 C C . ILE A 1 222 ? -6.133 7.742 2.377 1.00 94.50 222 ILE A C 1
ATOM 1690 O O . ILE A 1 222 ? -6.878 6.784 2.563 1.00 94.50 222 ILE A O 1
ATOM 1694 N N . MET A 1 223 ? -6.136 8.810 3.174 1.00 94.75 223 MET A N 1
ATOM 1695 C CA . MET A 1 223 ? -7.004 8.935 4.345 1.00 94.75 223 MET A CA 1
ATOM 1696 C C . MET A 1 223 ? -8.490 8.840 3.969 1.00 94.75 223 MET A C 1
ATOM 1698 O O . MET A 1 223 ? -9.230 8.098 4.610 1.00 94.75 223 MET A O 1
ATOM 1702 N N . ARG A 1 224 ? -8.928 9.537 2.911 1.00 94.62 224 ARG A N 1
ATOM 1703 C CA . ARG A 1 224 ? -10.311 9.463 2.407 1.00 94.62 224 ARG A CA 1
ATOM 1704 C C . ARG A 1 224 ? -10.677 8.030 2.039 1.00 94.62 224 ARG A C 1
ATOM 1706 O O . ARG A 1 224 ? -11.738 7.563 2.433 1.00 94.62 224 ARG A O 1
ATOM 1713 N N . ALA A 1 225 ? -9.773 7.310 1.373 1.00 94.31 225 ALA A N 1
ATOM 1714 C CA . ALA A 1 225 ? -9.985 5.905 1.039 1.00 94.31 225 ALA A CA 1
ATOM 1715 C C . ALA A 1 225 ? -10.107 4.994 2.278 1.00 94.31 225 ALA A C 1
ATOM 1717 O O . ALA A 1 225 ? -10.785 3.976 2.223 1.00 94.31 225 ALA A O 1
ATOM 1718 N N . MET A 1 226 ? -9.471 5.347 3.398 1.00 94.44 226 MET A N 1
ATOM 1719 C CA . MET A 1 226 ? -9.593 4.602 4.659 1.00 94.44 226 MET A CA 1
ATOM 1720 C C . MET A 1 226 ? -10.901 4.893 5.412 1.00 94.44 226 MET A C 1
ATOM 1722 O O . MET A 1 226 ? -11.301 4.089 6.249 1.00 94.44 226 MET A O 1
ATOM 1726 N N . GLN A 1 227 ? -11.534 6.044 5.171 1.00 93.81 227 GLN A N 1
ATOM 1727 C CA . GLN A 1 227 ? -12.736 6.491 5.889 1.00 93.81 227 GLN A CA 1
ATOM 1728 C C . GLN A 1 227 ? -14.035 6.236 5.121 1.00 93.81 227 GLN A C 1
ATOM 1730 O O . GLN A 1 227 ? -15.093 6.101 5.737 1.00 93.81 227 GLN A O 1
ATOM 1735 N N . ASP A 1 228 ? -13.976 6.222 3.791 1.00 91.62 228 ASP A N 1
ATOM 1736 C CA . ASP A 1 228 ? -15.166 6.153 2.953 1.00 91.62 228 ASP A CA 1
ATOM 1737 C C . ASP A 1 228 ? -15.807 4.757 2.994 1.00 91.62 228 ASP A C 1
ATOM 1739 O O . ASP A 1 228 ? -15.236 3.754 2.567 1.00 91.62 228 ASP A O 1
ATOM 1743 N N . GLN A 1 229 ? -17.030 4.707 3.521 1.00 87.12 229 GLN A N 1
ATOM 1744 C CA . GLN A 1 229 ? -17.823 3.484 3.649 1.00 87.12 229 GLN A CA 1
ATOM 1745 C C . GLN A 1 229 ? -18.572 3.120 2.360 1.00 87.12 229 GLN A C 1
ATOM 1747 O O . GLN A 1 229 ? -19.113 2.020 2.269 1.00 87.12 229 GLN A O 1
ATOM 1752 N N . ASN A 1 230 ? -18.606 4.016 1.370 1.00 91.25 230 ASN A N 1
ATOM 1753 C CA . ASN A 1 230 ? -19.318 3.829 0.103 1.00 91.25 230 ASN A CA 1
ATOM 1754 C C . ASN A 1 230 ? -18.397 3.353 -1.028 1.00 91.25 230 ASN A C 1
ATOM 1756 O O . ASN A 1 230 ? -18.788 3.342 -2.198 1.00 91.25 230 ASN A O 1
ATOM 1760 N N . LEU A 1 231 ? -17.164 2.965 -0.703 1.00 92.44 231 LEU A N 1
ATOM 1761 C CA . LEU A 1 231 ? -16.225 2.459 -1.689 1.00 92.44 231 LEU A CA 1
ATOM 1762 C C . LEU A 1 231 ? -16.666 1.101 -2.224 1.00 92.44 231 LEU A C 1
ATOM 1764 O O . LEU A 1 231 ? -17.036 0.192 -1.484 1.00 92.44 231 LEU A O 1
ATOM 1768 N N . THR A 1 232 ? -16.562 0.951 -3.540 1.00 92.19 232 THR A N 1
ATOM 1769 C CA . THR A 1 232 ? -16.774 -0.332 -4.207 1.00 92.19 232 THR A CA 1
ATOM 1770 C C . THR A 1 232 ? -15.450 -1.083 -4.297 1.00 92.19 232 THR A C 1
ATOM 1772 O O . THR A 1 232 ? -14.435 -0.524 -4.725 1.00 92.19 232 THR A O 1
ATOM 1775 N N . SER A 1 233 ? -15.457 -2.359 -3.902 1.00 94.31 233 SER A N 1
ATOM 1776 C CA . SER A 1 233 ? -14.281 -3.227 -4.016 1.00 94.31 233 SER A CA 1
ATOM 1777 C C . SER A 1 233 ? -13.828 -3.330 -5.476 1.00 94.31 233 SER A C 1
ATOM 1779 O O . SER A 1 233 ? -14.651 -3.384 -6.388 1.00 94.31 233 SER A O 1
ATOM 1781 N N . GLY A 1 234 ? -12.519 -3.315 -5.710 1.00 93.12 234 GLY A N 1
ATOM 1782 C CA . GLY A 1 234 ? -11.935 -3.248 -7.052 1.00 93.12 234 GLY A CA 1
ATOM 1783 C C . GLY A 1 234 ? -11.782 -1.830 -7.607 1.00 93.12 234 GLY A C 1
ATOM 1784 O O . GLY A 1 234 ? -11.158 -1.662 -8.655 1.00 93.12 234 GLY A O 1
ATOM 1785 N N . GLY A 1 235 ? -12.284 -0.808 -6.905 1.00 92.62 235 GLY A N 1
ATOM 1786 C CA . GLY A 1 235 ? -12.101 0.592 -7.276 1.00 92.62 235 GLY A CA 1
ATOM 1787 C C . GLY A 1 235 ? -10.641 1.052 -7.193 1.00 92.62 235 GLY A C 1
ATOM 1788 O O . GLY A 1 235 ? -9.859 0.570 -6.367 1.00 92.62 235 GLY A O 1
ATOM 1789 N N . TYR A 1 236 ? -10.284 2.022 -8.039 1.00 92.00 236 TYR A N 1
ATOM 1790 C CA . TYR A 1 236 ? -8.990 2.702 -8.006 1.00 92.00 236 TYR A CA 1
ATOM 1791 C C . TYR A 1 236 ? -9.194 4.203 -7.778 1.00 92.00 236 TYR A C 1
ATOM 1793 O O . TYR A 1 236 ? -9.927 4.859 -8.519 1.00 92.00 236 TYR A O 1
ATOM 1801 N N . ILE A 1 237 ? -8.584 4.743 -6.725 1.00 92.69 237 ILE A N 1
ATOM 1802 C CA . ILE A 1 237 ? -8.804 6.110 -6.237 1.00 92.69 237 ILE A CA 1
ATOM 1803 C C . ILE A 1 237 ? -7.559 6.952 -6.494 1.00 92.69 237 ILE A C 1
ATOM 1805 O O . ILE A 1 237 ? -6.433 6.510 -6.265 1.00 92.69 237 ILE A O 1
ATOM 1809 N N . THR A 1 238 ? -7.763 8.187 -6.940 1.00 92.69 238 THR A N 1
ATOM 1810 C CA . THR A 1 238 ? -6.717 9.181 -7.194 1.00 92.69 238 THR A CA 1
ATOM 1811 C C . THR A 1 238 ? -7.096 10.530 -6.570 1.00 92.69 238 THR A C 1
ATOM 1813 O O . THR A 1 238 ? -8.274 10.745 -6.272 1.00 92.69 238 THR A O 1
ATOM 1816 N N . PRO A 1 239 ? -6.163 11.497 -6.444 1.00 91.19 239 PRO A N 1
ATOM 1817 C CA . PRO A 1 239 ? -6.499 12.865 -6.049 1.00 91.19 239 PRO A CA 1
ATOM 1818 C C . PRO A 1 239 ? -7.568 13.527 -6.925 1.00 91.19 239 PRO A C 1
ATOM 1820 O O . PRO A 1 239 ? -8.196 14.494 -6.509 1.00 91.19 239 PRO A O 1
ATOM 1823 N N . ARG A 1 240 ? -7.757 13.028 -8.154 1.00 90.50 240 ARG A N 1
ATOM 1824 C CA . ARG A 1 240 ? -8.701 13.556 -9.146 1.00 90.50 240 ARG A CA 1
ATOM 1825 C C . ARG A 1 240 ? -10.029 12.788 -9.175 1.00 90.50 240 ARG A C 1
ATOM 1827 O O . ARG A 1 240 ? -10.842 13.043 -10.054 1.00 90.50 240 ARG A O 1
ATOM 1834 N N . GLY A 1 241 ? -10.246 11.862 -8.238 1.00 90.75 241 GLY A N 1
ATOM 1835 C CA . GLY A 1 241 ? -11.425 10.996 -8.178 1.00 90.75 241 GLY A CA 1
ATOM 1836 C C . GLY A 1 241 ? -11.112 9.541 -8.522 1.00 90.75 241 GLY A C 1
ATOM 1837 O O . GLY A 1 241 ? -9.961 9.102 -8.435 1.00 90.75 241 GLY A O 1
ATOM 1838 N N . SER A 1 242 ? -12.143 8.779 -8.886 1.00 89.50 242 SER A N 1
ATOM 1839 C CA . SER A 1 2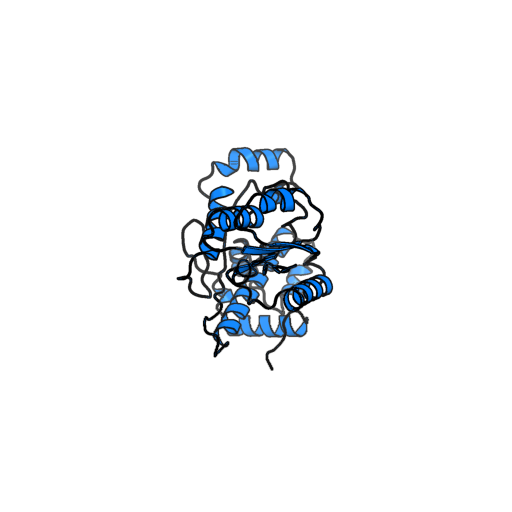42 ? -11.983 7.384 -9.304 1.00 89.50 242 SER A CA 1
ATOM 1840 C C . SER A 1 242 ? -11.378 7.295 -10.708 1.00 89.50 242 SER A C 1
ATOM 1842 O O . SER A 1 242 ? -11.695 8.097 -11.584 1.00 89.50 242 SER A O 1
ATOM 1844 N N . ASP A 1 243 ? -10.492 6.326 -10.912 1.00 86.12 243 ASP A N 1
ATOM 1845 C CA . ASP A 1 243 ? -9.860 6.013 -12.193 1.00 86.12 243 ASP A CA 1
ATOM 1846 C C . ASP A 1 243 ? -9.982 4.500 -12.458 1.00 86.12 243 ASP A C 1
ATOM 1848 O O . ASP A 1 243 ? -10.342 3.709 -11.585 1.00 86.12 243 ASP A O 1
ATOM 1852 N N . SER A 1 244 ? -9.691 4.093 -13.686 1.00 82.44 244 SER A N 1
ATOM 1853 C CA . SER A 1 244 ? -9.604 2.696 -14.100 1.00 82.44 244 SER A CA 1
ATOM 1854 C C . SER A 1 244 ? -8.208 2.123 -13.836 1.00 82.44 244 SER A C 1
ATOM 1856 O O . SER A 1 244 ? -7.187 2.821 -13.899 1.00 82.44 244 SER A O 1
ATOM 1858 N N . LEU A 1 245 ? -8.153 0.823 -13.554 1.00 80.94 245 LEU A N 1
ATOM 1859 C CA . LEU A 1 245 ? -6.907 0.055 -13.518 1.00 80.94 245 LEU A CA 1
ATOM 1860 C C . LEU A 1 245 ? -6.385 -0.204 -14.934 1.00 80.94 245 LEU A C 1
ATOM 1862 O O . LEU A 1 245 ? -7.076 0.045 -15.920 1.00 80.94 245 LEU A O 1
ATOM 1866 N N . ALA A 1 246 ? -5.175 -0.756 -15.038 1.00 77.38 246 ALA A N 1
ATOM 1867 C CA . ALA A 1 246 ? -4.731 -1.353 -16.293 1.00 77.38 246 ALA A CA 1
ATOM 1868 C C . ALA A 1 246 ? -5.720 -2.451 -16.728 1.00 77.38 246 ALA A C 1
ATOM 1870 O O . ALA A 1 246 ? -6.024 -3.360 -15.952 1.00 77.38 246 ALA A O 1
ATOM 1871 N N . SER A 1 247 ? -6.222 -2.361 -17.961 1.00 79.50 247 SER A N 1
ATOM 1872 C CA . SER A 1 247 ? -7.212 -3.284 -18.537 1.00 79.50 247 SER A CA 1
ATOM 1873 C C . SER A 1 247 ? -6.787 -4.752 -18.463 1.00 79.50 247 SER A C 1
ATOM 1875 O O . SER A 1 247 ? -7.612 -5.643 -18.284 1.00 79.50 247 SER A O 1
ATOM 1877 N N . GLU A 1 248 ? -5.486 -5.005 -18.534 1.00 76.25 248 GLU A N 1
ATOM 1878 C CA . GLU A 1 248 ? -4.853 -6.316 -18.475 1.00 76.25 248 GLU A CA 1
ATOM 1879 C C . GLU A 1 248 ? -5.048 -6.980 -17.106 1.00 76.25 248 GLU A C 1
ATOM 1881 O O . GLU A 1 248 ? -5.152 -8.202 -17.016 1.00 76.25 248 GLU A O 1
ATOM 1886 N N . CYS A 1 249 ? -5.174 -6.189 -16.035 1.00 82.69 249 CYS A N 1
ATOM 1887 C CA . CYS A 1 249 ? -5.500 -6.702 -14.706 1.00 82.69 249 CYS A CA 1
ATOM 1888 C C . CYS A 1 249 ? -6.947 -7.198 -14.604 1.00 82.69 249 CYS A C 1
ATOM 1890 O O . CYS A 1 249 ? -7.257 -7.903 -13.653 1.00 82.69 249 CYS A O 1
ATOM 1892 N N . MET A 1 250 ? -7.824 -6.865 -15.556 1.00 85.75 250 MET A N 1
ATOM 1893 C CA . MET A 1 250 ? -9.233 -7.275 -15.538 1.00 85.75 250 MET A CA 1
ATOM 1894 C C . MET A 1 250 ? -9.474 -8.616 -16.251 1.00 85.75 250 MET A C 1
ATOM 1896 O O . MET A 1 250 ? -10.525 -9.231 -16.070 1.00 85.75 250 MET A O 1
ATOM 1900 N N . GLY A 1 251 ? -8.508 -9.104 -17.040 1.00 90.62 251 GLY A N 1
ATOM 1901 C CA . GLY A 1 251 ? -8.630 -10.362 -17.779 1.00 90.62 251 GLY A CA 1
ATOM 1902 C C . GLY A 1 251 ? -8.672 -11.580 -16.852 1.00 90.62 251 GLY A C 1
ATOM 1903 O O . GLY A 1 251 ? -7.710 -11.845 -16.135 1.00 90.62 251 GLY A O 1
ATOM 1904 N N . LEU A 1 252 ? -9.770 -12.344 -16.877 1.00 91.38 252 LEU A N 1
ATOM 1905 C CA . LEU A 1 252 ? -9.971 -13.515 -16.006 1.00 91.38 252 LEU A CA 1
ATOM 1906 C C . LEU A 1 252 ? -8.892 -14.590 -16.187 1.00 91.38 252 LEU A C 1
ATOM 1908 O O . LEU A 1 252 ? -8.350 -15.073 -15.197 1.00 91.38 252 LEU A O 1
ATOM 1912 N N . THR A 1 253 ? -8.544 -14.922 -17.434 1.00 94.00 253 THR A N 1
ATOM 1913 C CA . THR A 1 253 ? -7.530 -15.944 -17.741 1.00 94.00 253 THR A CA 1
ATOM 1914 C C . THR A 1 253 ? -6.170 -15.567 -17.162 1.00 94.00 253 THR A C 1
ATOM 1916 O O . THR A 1 253 ? -5.617 -16.309 -16.358 1.00 94.00 253 THR A O 1
ATOM 1919 N N . LEU A 1 254 ? -5.682 -14.362 -17.477 1.00 92.62 254 LEU A N 1
ATOM 1920 C CA . LEU A 1 254 ? -4.391 -13.879 -16.987 1.00 92.62 254 LEU A CA 1
ATOM 1921 C C . LEU A 1 254 ? -4.369 -13.755 -15.455 1.00 92.62 254 LEU A C 1
ATOM 1923 O O . LEU A 1 254 ? -3.362 -14.059 -14.822 1.00 92.62 254 LEU A O 1
ATOM 1927 N N . ARG A 1 255 ? -5.482 -13.346 -14.829 1.00 92.56 255 ARG A N 1
ATOM 1928 C CA . ARG A 1 255 ? -5.602 -13.338 -13.361 1.00 92.56 255 ARG A CA 1
ATOM 1929 C C . ARG A 1 255 ? -5.505 -14.737 -12.757 1.00 92.56 255 ARG A C 1
ATOM 1931 O O . ARG A 1 255 ? -4.846 -14.882 -11.730 1.00 92.56 255 ARG A O 1
ATOM 1938 N N . SER A 1 256 ? -6.129 -15.741 -13.376 1.00 93.81 256 SER A N 1
ATOM 1939 C CA . SER A 1 256 ? -6.003 -17.137 -12.942 1.00 93.81 256 SER A CA 1
ATOM 1940 C C . SER A 1 256 ? -4.551 -17.595 -13.021 1.00 93.81 256 SER A C 1
ATOM 1942 O O . SER A 1 256 ? -4.026 -18.078 -12.027 1.00 93.81 256 SER A O 1
ATOM 1944 N N . GLU A 1 257 ? -3.868 -17.341 -14.139 1.00 95.38 257 GLU A N 1
ATOM 1945 C CA . GLU A 1 257 ? -2.450 -17.689 -14.298 1.00 95.38 257 GLU A CA 1
ATOM 1946 C C . GLU A 1 257 ? -1.578 -17.044 -13.209 1.00 95.38 257 GLU A C 1
ATOM 1948 O O . GLU A 1 257 ? -0.736 -17.709 -12.604 1.00 95.38 257 GLU A O 1
ATOM 1953 N N . TRP A 1 258 ? -1.783 -15.752 -12.924 1.00 94.94 258 TRP A N 1
ATOM 1954 C CA . TRP A 1 258 ? -1.064 -15.060 -11.850 1.00 94.94 258 TRP A CA 1
ATOM 1955 C C . TRP A 1 258 ? -1.341 -15.665 -10.479 1.00 94.94 258 TRP A C 1
ATOM 1957 O O . TRP A 1 258 ? -0.408 -15.815 -9.690 1.00 94.94 258 TRP A O 1
ATOM 1967 N N . ARG A 1 259 ? -2.596 -16.015 -10.184 1.00 94.81 259 ARG A N 1
ATOM 1968 C CA . ARG A 1 259 ? -2.959 -16.679 -8.928 1.00 94.81 259 ARG A CA 1
ATOM 1969 C C . ARG A 1 259 ? -2.228 -18.011 -8.798 1.00 94.81 259 ARG A C 1
ATOM 1971 O O . ARG A 1 259 ? -1.574 -18.229 -7.783 1.00 94.81 259 ARG A O 1
ATOM 1978 N N . ASP A 1 260 ? -2.292 -18.850 -9.822 1.00 94.81 260 ASP A N 1
ATOM 1979 C CA . ASP A 1 260 ? -1.708 -20.192 -9.802 1.00 94.81 260 ASP A CA 1
ATOM 1980 C C . ASP A 1 260 ? -0.172 -20.110 -9.671 1.00 94.81 260 ASP A C 1
ATOM 1982 O O . ASP A 1 260 ? 0.451 -20.846 -8.903 1.00 94.81 260 ASP A O 1
ATOM 1986 N N . TRP A 1 261 ? 0.456 -19.120 -10.315 1.00 94.56 261 TRP A N 1
ATOM 1987 C CA . TRP A 1 261 ? 1.878 -18.831 -10.129 1.00 94.56 261 TRP A CA 1
ATOM 1988 C C . TRP A 1 261 ? 2.210 -18.383 -8.700 1.00 94.56 261 TRP A C 1
ATOM 1990 O O . TRP A 1 261 ? 3.160 -18.899 -8.112 1.00 94.56 261 TRP A O 1
ATOM 2000 N N . LEU A 1 262 ? 1.430 -17.474 -8.102 1.00 92.75 262 LEU A N 1
ATOM 2001 C CA . LEU A 1 262 ? 1.638 -17.024 -6.717 1.00 92.75 262 LEU A CA 1
ATOM 2002 C C . LEU A 1 262 ? 1.497 -18.177 -5.713 1.00 92.75 262 LEU A C 1
ATOM 2004 O O . LEU A 1 262 ? 2.267 -18.240 -4.750 1.00 92.75 262 LEU A O 1
ATOM 2008 N N . VAL A 1 263 ? 0.556 -19.094 -5.954 1.00 93.31 263 VAL A N 1
ATOM 2009 C CA . VAL A 1 263 ? 0.405 -20.341 -5.190 1.00 93.31 263 VAL A CA 1
ATOM 2010 C C . VAL A 1 263 ? 1.649 -21.213 -5.343 1.00 93.31 263 VAL A C 1
ATOM 2012 O O . VAL A 1 263 ? 2.243 -21.599 -4.339 1.00 93.31 263 VAL A O 1
ATOM 2015 N N . SER A 1 264 ? 2.126 -21.444 -6.572 1.00 93.25 264 SER A N 1
ATOM 2016 C CA . SER A 1 264 ? 3.322 -22.270 -6.814 1.00 93.25 264 SER A CA 1
ATOM 2017 C C . SER A 1 264 ? 4.594 -21.722 -6.154 1.00 93.25 264 SER A C 1
ATOM 2019 O O . SER A 1 264 ? 5.513 -22.477 -5.839 1.00 93.25 264 SER A O 1
ATOM 2021 N N . LYS A 1 265 ? 4.658 -20.404 -5.921 1.00 89.62 265 LYS A N 1
ATOM 2022 C CA . LYS A 1 265 ? 5.773 -19.737 -5.231 1.00 89.62 265 LYS A CA 1
ATOM 2023 C C . LYS A 1 265 ? 5.577 -19.680 -3.707 1.00 89.62 265 LYS A C 1
ATOM 2025 O O . LYS A 1 265 ? 6.418 -19.109 -3.016 1.00 89.62 265 LYS A O 1
ATOM 2030 N N . GLY A 1 266 ? 4.480 -20.224 -3.172 1.00 88.25 266 GLY A N 1
ATOM 2031 C CA . GLY A 1 266 ? 4.150 -20.197 -1.742 1.00 88.25 266 GLY A CA 1
ATOM 2032 C C . GLY A 1 266 ? 3.858 -18.793 -1.198 1.00 88.25 266 GLY A C 1
ATOM 2033 O O . GLY A 1 266 ? 3.973 -18.556 0.007 1.00 88.25 266 GLY A O 1
ATOM 2034 N N . VAL A 1 267 ? 3.529 -17.849 -2.087 1.00 86.06 267 VAL A N 1
ATOM 2035 C CA . VAL A 1 267 ? 3.188 -16.455 -1.754 1.00 86.06 267 VAL A CA 1
ATOM 2036 C C . VAL A 1 267 ? 1.687 -16.312 -1.508 1.00 86.06 267 VAL A C 1
ATOM 2038 O O . VAL A 1 267 ? 1.261 -15.436 -0.757 1.00 86.06 267 VAL A O 1
ATOM 2041 N N . TRP A 1 268 ? 0.888 -17.182 -2.123 1.00 88.56 268 TRP A N 1
ATOM 2042 C CA . TRP A 1 268 ? -0.554 -17.257 -1.935 1.00 88.56 268 TRP A CA 1
ATOM 2043 C C . TRP A 1 268 ? -0.952 -18.642 -1.435 1.00 88.56 268 TRP A C 1
ATOM 2045 O O . TRP A 1 268 ? -0.321 -19.635 -1.784 1.00 88.56 268 TRP A O 1
ATOM 2055 N N . VAL A 1 269 ? -1.999 -18.696 -0.615 1.00 86.19 269 VAL A N 1
ATOM 2056 C CA . VAL A 1 269 ? -2.561 -19.947 -0.093 1.00 86.19 269 VAL A CA 1
ATOM 2057 C C . VAL A 1 269 ? -3.894 -20.179 -0.792 1.00 86.19 269 VAL A C 1
ATOM 2059 O O . VAL A 1 269 ? -4.728 -19.261 -0.816 1.00 86.19 269 VAL A O 1
ATOM 2062 N N . GLU A 1 270 ? -4.060 -21.363 -1.384 1.00 79.25 270 GLU A N 1
ATOM 2063 C CA . GLU A 1 270 ? -5.342 -21.806 -1.939 1.00 79.25 270 GLU A CA 1
ATOM 2064 C C . GLU A 1 270 ? -6.395 -21.906 -0.836 1.00 79.25 270 GLU A C 1
ATOM 2066 O O . GLU A 1 270 ? -6.079 -22.057 0.344 1.00 79.25 270 GLU A O 1
ATOM 2071 N N . GLU A 1 271 ? -7.655 -21.726 -1.214 1.00 69.44 271 GLU A N 1
ATOM 2072 C CA . GLU A 1 271 ? -8.755 -22.030 -0.305 1.00 69.44 271 GLU A CA 1
ATOM 2073 C C . GLU A 1 271 ? -8.950 -23.546 -0.296 1.00 69.44 271 GLU A C 1
ATOM 2075 O O . GLU A 1 271 ? -8.945 -24.163 -1.362 1.00 69.44 271 GLU A O 1
ATOM 2080 N N . GLU A 1 272 ? -9.082 -24.115 0.903 1.00 52.88 272 GLU A N 1
ATOM 2081 C CA . GLU A 1 272 ? -9.706 -25.429 1.092 1.00 52.88 272 GLU A CA 1
ATOM 2082 C C . GLU A 1 272 ? -11.219 -25.339 0.854 1.00 52.88 272 GLU A C 1
ATOM 2084 O O . GLU A 1 272 ? -11.816 -24.293 1.213 1.00 52.88 272 GLU A O 1
#

Foldseek 3Di:
DDDPPPPDPPVQPPFAAEEEEEDAVLQVDPPPFDLSLLLVLVLLQPDPTAYAYEYEYQCQPRVVSVVSVVPRPSHPHYHYAYADPVDVVSVVVSVVCCVVVDPDDHLYYHYPDADPLLQVLCVPPVDFLVCLVVVCPDPPGDVSSNSSVVNVLVLLVLVLVLVVLVPDPDDPDGDAGEAEDLFAELQHCVCVVDDPVSNCCSPPPVVPDPRHHYSNLSSVQVNCVSPDPPDHHPWYTYSVGTDHDRPSSVDPVRSVRSQVSCVVVVNDDDDD

Secondary structure (DSSP, 8-state):
---------GGGTTT-EEEEEE-TTTTTT-SS--HHHHHHHHHHHH-SS-EEEEEEES-TT-HHHHHHHHT-TTEEEEEEEE--TT-HHHHHHHHHHHHHH--SPEEEEEE----THHH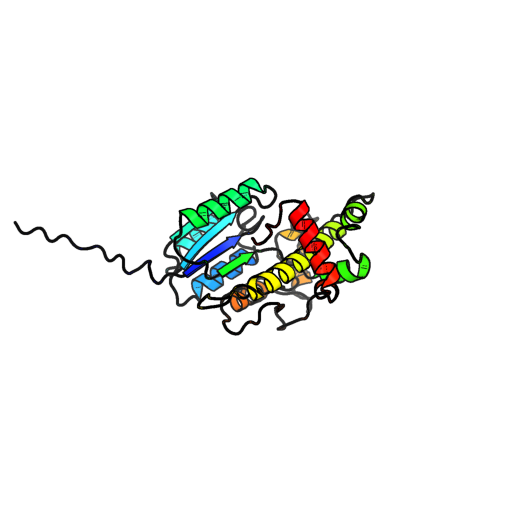HHHHHH---TTTHHHHHT-SS--HHHHHHHHHHHHHHHHHHHHHHHHH--S-SSPPP--EE---B-TTSGGGGGS-HHHHHIIIIIGGGSTTB--HHHHHHHHHHHHH-TTPPTT-EEETTEEEPPPGGGG-HHHHHHHHHHHHHTTSS----